Protein 8RK8 (pdb70)

Foldseek 3Di:
DDFDKDFWKWKWWADPNDTGDIDTLPDWDDKDKDKDWAKDWDFDPPVPPRDTDDIDTDDIWMKMKTKGQDPDVVNCCQQQVWDKDKFAKDKFWFDKWDFPDFAFDKTADPAAPWDPKWKWFDDPDTDIDDPVQKDQPPNRRRRIIGGNHADPVHTHGIIGMMTIHHMDMDIDGSPHDFIKIKMKTWIFGVVVVGFTKIKTFGIKTKDHWDDFDPDDDDDDRTITMIMIIRDFDPPDDCPDPQHGGMDMDGDD

Solvent-accessible surface area: 16510 Å² total; per-residue (Å²): 146,162,128,150,24,107,30,87,1,46,1,0,55,32,93,158,58,99,113,26,184,103,63,112,2,75,98,29,74,50,45,57,81,112,144,58,90,109,145,62,93,82,101,71,91,176,70,66,127,163,50,99,74,135,50,97,76,102,16,137,88,16,50,4,36,13,26,0,63,22,110,24,37,85,2,31,20,21,1,51,32,5,118,55,58,86,101,80,68,24,72,34,119,53,43,105,15,77,55,116,11,88,66,47,46,59,6,206,14,86,31,107,33,10,49,137,16,66,13,38,16,15,61,126,82,92,53,92,26,73,93,122,64,34,36,65,106,59,125,0,49,154,0,54,8,45,14,97,19,68,40,138,108,82,30,62,62,59,10,98,1,28,7,67,36,55,61,45,126,95,32,21,150,152,75,28,117,106,27,28,4,4,9,89,33,77,3,71,6,102,50,90,84,29,21,46,9,45,21,13,14,17,59,2,14,12,76,34,24,120,139,60,57,153,168,66,144,70,148,100,114,47,36,5,82,3,24,6,27,8,81,83,22,117,99,68,83,96,134,25,159,58,32,75,64,28,77,123,59,118,114,139

Structure (mmCIF, N/CA/C/O backbone):
data_8RK8
#
_entry.id   8RK8
#
_cell.length_a   1.00
_cell.length_b   1.00
_cell.length_c   1.00
_cell.angle_alpha   90.00
_cell.angle_beta   90.00
_cell.angle_gamma   90.00
#
_symmetry.space_group_name_H-M   'P 1'
#
loop_
_atom_site.group_PDB
_atom_site.id
_atom_site.type_symbol
_atom_site.label_atom_id
_atom_site.label_alt_id
_atom_site.label_comp_id
_atom_site.label_asym_id
_atom_site.label_entity_id
_atom_site.label_seq_id
_atom_site.pdbx_PDB_ins_code
_atom_site.Cartn_x
_atom_site.Cartn_y
_atom_site.Cartn_z
_atom_site.occupancy
_atom_site.B_iso_or_equiv
_atom_site.auth_seq_id
_atom_site.auth_comp_id
_atom_site.auth_asym_id
_atom_site.auth_atom_id
_atom_site.pdbx_PDB_model_num
ATOM 1 N N . THR A 1 5 ? 129.663 133.520 107.774 1.00 28.52 5 THR A N 1
ATOM 2 C CA . THR A 1 5 ? 129.757 132.716 106.562 1.00 28.52 5 THR A CA 1
ATOM 3 C C . THR A 1 5 ? 128.704 131.609 106.550 1.00 28.52 5 THR A C 1
ATOM 4 O O . THR A 1 5 ? 128.842 130.617 105.836 1.00 28.52 5 THR A O 1
ATOM 8 N N . TYR A 1 6 ? 127.654 131.787 107.348 1.00 27.47 6 TYR A N 1
ATOM 9 C CA . TYR A 1 6 ? 126.525 130.872 107.388 1.00 27.47 6 TYR A CA 1
ATOM 10 C C . TYR A 1 6 ? 125.243 131.678 107.244 1.00 27.47 6 TYR A C 1
ATOM 11 O O . TYR A 1 6 ? 125.183 132.851 107.621 1.00 27.47 6 TYR A O 1
ATOM 20 N N . PHE A 1 7 ? 124.212 131.043 106.689 1.00 28.14 7 PHE A N 1
ATOM 21 C CA . PHE A 1 7 ? 122.989 131.739 106.308 1.00 28.14 7 PHE A CA 1
ATOM 22 C C . PHE A 1 7 ? 121.783 131.100 106.978 1.00 28.14 7 PHE A C 1
ATOM 23 O O . PHE A 1 7 ? 121.557 129.893 106.840 1.00 28.14 7 PHE A O 1
ATOM 31 N N . TYR A 1 8 ? 121.017 131.915 107.706 1.00 30.74 8 TYR A N 1
ATOM 32 C CA . TYR A 1 8 ? 119.661 131.580 108.156 1.00 30.74 8 TYR A CA 1
ATOM 33 C C . TYR A 1 8 ? 118.883 132.895 108.103 1.00 30.74 8 TYR A C 1
ATOM 34 O O . TYR A 1 8 ? 118.882 133.668 109.064 1.00 30.74 8 TYR A O 1
ATOM 43 N N . GLY A 1 9 ? 118.221 133.140 106.975 1.00 30.18 9 GLY A N 1
ATOM 44 C CA . GLY A 1 9 ? 117.705 134.464 106.672 1.00 30.18 9 GLY A CA 1
ATOM 45 C C . GLY A 1 9 ? 116.236 134.633 107.021 1.00 30.18 9 GLY A C 1
ATOM 46 O O . GLY A 1 9 ? 115.422 133.736 106.808 1.00 30.18 9 GLY A O 1
ATOM 47 N N . GLN A 1 10 ? 115.913 135.805 107.567 1.00 31.29 10 GLN A N 1
ATOM 48 C CA . GLN A 1 10 ? 114.533 136.221 107.795 1.00 31.29 10 GLN A CA 1
ATOM 49 C C . GLN A 1 10 ? 114.407 137.675 107.371 1.00 31.29 10 GLN A C 1
ATOM 50 O O . GLN A 1 10 ? 115.246 138.494 107.748 1.00 31.29 10 GLN A O 1
ATOM 56 N N . GLY A 1 11 ? 113.383 138.007 106.597 1.00 34.14 11 GLY A N 1
ATOM 57 C CA . GLY A 1 11 ? 113.282 139.369 106.111 1.00 34.14 11 GLY A CA 1
ATOM 58 C C . GLY A 1 11 ? 112.004 139.647 105.357 1.00 34.14 11 GLY A C 1
ATOM 59 O O . GLY A 1 11 ? 111.044 138.877 105.409 1.00 34.14 11 GLY A O 1
ATOM 60 N N . GLU A 1 12 ? 112.019 140.774 104.650 1.00 37.99 12 GLU A N 1
ATOM 61 C CA . GLU A 1 12 ? 110.869 141.301 103.935 1.00 37.99 12 GLU A CA 1
ATOM 62 C C . GLU A 1 12 ? 111.126 141.300 102.433 1.00 37.99 12 GLU A C 1
ATOM 63 O O . GLU A 1 12 ? 112.270 141.247 101.971 1.00 37.99 12 GLU A O 1
ATOM 69 N N . ILE A 1 13 ? 110.035 141.368 101.674 1.00 35.58 13 ILE A N 1
ATOM 70 C CA . ILE A 1 13 ? 110.078 141.370 100.218 1.00 35.58 13 ILE A CA 1
ATOM 71 C C . ILE A 1 13 ? 109.266 142.555 99.717 1.00 35.58 13 ILE A C 1
ATOM 72 O O . ILE A 1 13 ? 108.109 142.732 100.113 1.00 35.58 13 ILE A O 1
ATOM 77 N N . ASP A 1 14 ? 109.869 143.359 98.847 1.00 37.02 14 ASP A N 1
ATOM 78 C CA . ASP A 1 14 ? 109.210 144.498 98.227 1.00 37.02 14 ASP A CA 1
ATOM 79 C C . ASP A 1 14 ? 109.071 144.248 96.732 1.00 37.02 14 ASP A C 1
ATOM 80 O O . ASP A 1 14 ? 110.021 143.812 96.074 1.00 37.02 14 ASP A O 1
ATOM 85 N N . ALA A 1 15 ? 107.883 144.525 96.202 1.00 38.90 15 ALA A N 1
ATOM 86 C CA . ALA A 1 15 ? 107.564 144.269 94.806 1.00 38.90 15 ALA A CA 1
ATOM 87 C C . ALA A 1 15 ? 107.182 145.570 94.120 1.00 38.90 15 ALA A C 1
ATOM 88 O O . ALA A 1 15 ? 106.442 146.385 94.681 1.00 38.90 15 ALA A O 1
ATOM 90 N N . ALA A 1 16 ? 107.699 145.766 92.908 1.00 40.73 16 ALA A N 1
ATOM 91 C CA . ALA A 1 16 ? 107.385 146.944 92.105 1.00 40.73 16 ALA A CA 1
ATOM 92 C C . ALA A 1 16 ? 106.892 146.480 90.741 1.00 40.73 16 ALA A C 1
ATOM 93 O O . ALA A 1 16 ? 107.676 145.884 89.976 1.00 40.73 16 ALA A O 1
ATOM 95 N N . PRO A 1 17 ? 105.627 146.710 90.387 1.00 40.57 17 PRO A N 1
ATOM 96 C CA . PRO A 1 17 ? 105.146 146.265 89.075 1.00 40.57 17 PRO A CA 1
ATOM 97 C C . PRO A 1 17 ? 105.820 147.012 87.936 1.00 40.57 17 PRO A C 1
ATOM 98 O O . PRO A 1 17 ? 106.192 148.182 88.058 1.00 40.57 17 PRO A O 1
ATOM 102 N N . ILE A 1 18 ? 105.970 146.314 86.814 1.00 40.98 18 ILE A N 1
ATOM 103 C CA . ILE A 1 18 ? 106.583 146.859 85.609 1.00 40.98 18 ILE A CA 1
ATOM 104 C C . ILE A 1 18 ? 105.485 146.986 84.562 1.00 40.98 18 ILE A C 1
ATOM 105 O O . ILE A 1 18 ? 104.906 145.981 84.132 1.00 40.98 18 ILE A O 1
ATOM 110 N N . VAL A 1 19 ? 105.200 148.217 84.148 1.00 42.58 19 VAL A N 1
ATOM 111 C CA . VAL A 1 19 ? 104.201 148.503 83.125 1.00 42.58 19 VAL A CA 1
ATOM 112 C C . VAL A 1 19 ? 104.906 149.202 81.973 1.00 42.58 19 VAL A C 1
ATOM 113 O O . VAL A 1 19 ? 105.439 150.305 82.143 1.00 42.58 19 VAL A O 1
ATOM 117 N N . ASN A 1 20 ? 104.912 148.562 80.804 1.00 42.35 20 ASN A N 1
ATOM 118 C CA . ASN A 1 20 ? 105.529 149.136 79.608 1.00 42.35 20 ASN A CA 1
ATOM 119 C C . ASN A 1 20 ? 106.966 149.579 79.876 1.00 42.35 20 ASN A C 1
ATOM 120 O O . ASN A 1 20 ? 107.473 150.514 79.251 1.00 42.35 20 ASN A O 1
ATOM 125 N N . GLY A 1 21 ? 107.637 148.908 80.810 1.00 42.63 21 GLY A N 1
ATOM 126 C CA . GLY A 1 21 ? 109.035 149.163 81.078 1.00 42.63 21 GLY A CA 1
ATOM 127 C C . GLY A 1 21 ? 109.329 150.296 82.039 1.00 42.63 21 GLY A C 1
ATOM 128 O O . GLY A 1 21 ? 110.508 150.556 82.311 1.00 42.63 21 GLY A O 1
ATOM 129 N N . VAL A 1 22 ? 108.314 150.980 82.565 1.00 43.05 22 VAL A N 1
ATOM 130 C CA . VAL A 1 22 ? 108.515 152.071 83.514 1.00 43.05 22 VAL A CA 1
ATOM 131 C C . VAL A 1 22 ? 108.323 151.531 84.924 1.00 43.05 22 VAL A C 1
ATOM 132 O O . VAL A 1 22 ? 107.338 150.838 85.207 1.00 43.05 22 VAL A O 1
ATOM 136 N N . LEU A 1 23 ? 109.269 151.842 85.807 1.00 41.64 23 LEU A N 1
ATOM 137 C CA . LEU A 1 23 ? 109.235 151.309 87.162 1.00 41.64 23 LEU A CA 1
ATOM 138 C C . LEU A 1 23 ? 107.990 151.783 87.900 1.00 41.64 23 LEU A C 1
ATOM 139 O O . LEU A 1 23 ? 107.595 152.948 87.806 1.00 41.64 23 LEU A O 1
ATOM 144 N N . GLY A 1 24 ? 107.371 150.864 88.639 1.00 43.62 24 GLY A N 1
ATOM 145 C CA . GLY A 1 24 ? 106.220 151.175 89.456 1.00 43.62 24 GLY A CA 1
ATOM 146 C C . GLY A 1 24 ? 106.613 151.573 90.866 1.00 43.62 24 GLY A C 1
ATOM 147 O O . GLY A 1 24 ? 107.788 151.750 91.195 1.00 43.62 24 GLY A O 1
ATOM 148 N N . LYS A 1 25 ? 105.597 151.713 91.712 1.00 43.50 25 LYS A N 1
ATOM 149 C CA . LYS A 1 25 ? 105.798 152.084 93.106 1.00 43.50 25 LYS A CA 1
ATOM 150 C C . LYS A 1 25 ? 105.944 150.829 93.956 1.00 43.50 25 LYS A C 1
ATOM 151 O O . LYS A 1 25 ? 105.074 149.953 93.939 1.00 43.50 25 LYS A O 1
ATOM 157 N N . TRP A 1 26 ? 107.046 150.749 94.697 1.00 40.07 26 TRP A N 1
ATOM 158 C CA . TRP A 1 26 ? 107.316 149.579 95.519 1.00 40.07 26 TRP A CA 1
ATOM 159 C C . TRP A 1 26 ? 106.269 149.443 96.616 1.00 40.07 26 TRP A C 1
ATOM 160 O O . TRP A 1 26 ? 105.838 150.433 97.213 1.00 40.07 26 TRP A O 1
ATOM 171 N N . ARG A 1 27 ? 105.858 148.205 96.878 1.00 39.15 27 ARG A N 1
ATOM 172 C CA . ARG A 1 27 ? 104.946 147.913 97.972 1.00 39.15 27 ARG A CA 1
ATOM 173 C C . ARG A 1 27 ? 105.416 146.659 98.693 1.00 39.15 27 ARG A C 1
ATOM 174 O O . ARG A 1 27 ? 106.075 145.794 98.108 1.00 39.15 27 ARG A O 1
ATOM 182 N N . TRP A 1 28 ? 105.066 146.569 99.973 1.00 37.33 28 TRP A N 1
ATOM 183 C CA . TRP A 1 28 ? 105.395 145.398 100.771 1.00 37.33 28 TRP A CA 1
ATOM 184 C C . TRP A 1 28 ? 104.383 144.292 100.497 1.00 37.33 28 TRP A C 1
ATOM 185 O O . TRP A 1 28 ? 103.173 144.536 100.481 1.00 37.33 28 TRP A O 1
ATOM 196 N N . ILE A 1 29 ? 104.881 143.077 100.279 1.00 37.04 29 ILE A N 1
ATOM 197 C CA . ILE A 1 29 ? 104.029 141.951 99.915 1.00 37.04 29 ILE A CA 1
ATOM 198 C C . ILE A 1 29 ? 103.488 141.290 101.178 1.00 37.04 29 ILE A C 1
ATOM 199 O O . ILE A 1 29 ? 102.893 140.208 101.119 1.00 37.04 29 ILE A O 1
ATOM 204 N N . GLN A 1 30 ? 103.694 141.932 102.329 1.00 36.85 30 GLN A N 1
ATOM 205 C CA . GLN A 1 30 ? 103.197 141.423 103.602 1.00 36.85 30 GLN A CA 1
ATOM 206 C C . GLN A 1 30 ? 103.966 140.174 104.013 1.00 36.85 30 GLN A C 1
ATOM 207 O O . GLN A 1 30 ? 105.093 139.956 103.558 1.00 36.85 30 GLN A O 1
ATOM 213 N N . ASP A 1 31 ? 103.372 139.353 104.874 1.00 36.15 31 ASP A N 1
ATOM 214 C CA . ASP A 1 31 ? 104.074 138.197 105.413 1.00 36.15 31 ASP A CA 1
ATOM 215 C C . ASP A 1 31 ? 104.395 137.190 104.315 1.00 36.15 31 ASP A C 1
ATOM 216 O O . ASP A 1 31 ? 103.562 136.894 103.454 1.00 36.15 31 ASP A O 1
ATOM 221 N N . VAL A 1 32 ? 105.618 136.665 104.355 1.00 33.80 32 VAL A N 1
ATOM 222 C CA . VAL A 1 32 ? 106.082 135.635 103.433 1.00 33.80 32 VAL A CA 1
ATOM 223 C C . VAL A 1 32 ? 106.761 134.549 104.254 1.00 33.80 32 VAL A C 1
ATOM 224 O O . VAL A 1 32 ? 107.558 134.851 105.148 1.00 33.80 32 VAL A O 1
ATOM 228 N N . SER A 1 33 ? 106.445 133.290 103.954 1.00 32.15 33 SER A N 1
ATOM 229 C CA . SER A 1 33 ? 106.944 132.168 104.739 1.00 32.15 33 SER A CA 1
ATOM 230 C C . SER A 1 33 ? 108.112 131.439 104.094 1.00 32.15 33 SER A C 1
ATOM 231 O O . SER A 1 33 ? 108.913 130.831 104.811 1.00 32.15 33 SER A O 1
ATOM 234 N N . ALA A 1 34 ? 108.234 131.472 102.769 1.00 31.88 34 ALA A N 1
ATOM 235 C CA . ALA A 1 34 ? 109.291 130.735 102.095 1.00 31.88 34 ALA A CA 1
ATOM 236 C C . ALA A 1 34 ? 109.627 131.403 100.772 1.00 31.88 34 ALA A C 1
ATOM 237 O O . ALA A 1 34 ? 108.733 131.835 100.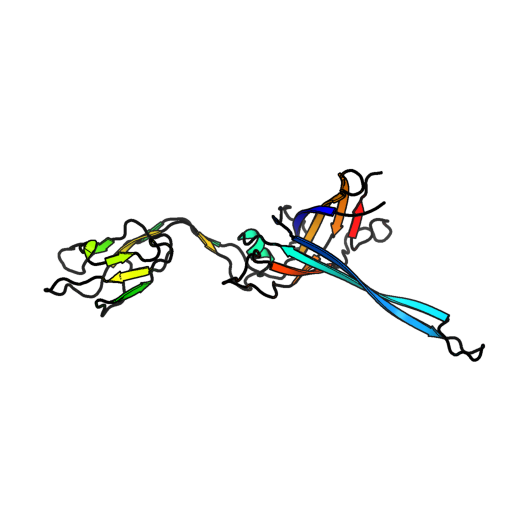040 1.00 31.88 34 ALA A O 1
ATOM 239 N N . MET A 1 35 ? 110.922 131.478 100.475 1.00 32.56 35 MET A N 1
ATOM 240 C CA . MET A 1 35 ? 111.416 131.986 99.203 1.00 32.56 35 MET A CA 1
ATOM 241 C C . MET A 1 35 ? 112.530 131.074 98.719 1.00 32.56 35 MET A C 1
ATOM 242 O O . MET A 1 35 ? 113.464 130.781 99.471 1.00 32.56 35 MET A O 1
ATOM 247 N N . SER A 1 36 ? 112.431 130.627 97.469 1.00 34.11 36 SER A N 1
ATOM 248 C CA . SER A 1 36 ? 113.422 129.736 96.886 1.00 34.11 36 SER A CA 1
ATOM 249 C C . SER A 1 36 ? 113.773 130.214 95.487 1.00 34.11 36 SER A C 1
ATOM 250 O O . SER A 1 36 ? 112.905 130.691 94.752 1.00 34.11 36 SER A O 1
ATOM 253 N N . ILE A 1 37 ? 115.048 130.083 95.127 1.00 33.99 37 ILE A N 1
ATOM 254 C CA . ILE A 1 37 ? 115.543 130.426 93.799 1.00 33.99 37 ILE A CA 1
ATOM 255 C C . ILE A 1 37 ? 116.270 129.213 93.237 1.00 33.99 37 ILE A C 1
ATOM 256 O O . ILE A 1 37 ? 117.147 128.648 93.900 1.00 33.99 37 ILE A O 1
ATOM 261 N N . GLN A 1 38 ? 115.908 128.820 92.019 1.00 36.76 38 GLN A N 1
ATOM 262 C CA . GLN A 1 38 ? 116.494 127.671 91.345 1.00 36.76 38 GLN A CA 1
ATOM 263 C C . GLN A 1 38 ? 117.080 128.111 90.011 1.00 36.76 38 GLN A C 1
ATOM 264 O O . GLN A 1 38 ? 116.490 128.936 89.306 1.00 36.76 38 GLN A O 1
ATOM 270 N N . LEU A 1 39 ? 118.243 127.562 89.673 1.00 39.60 39 LEU A N 1
ATOM 271 C CA . LEU A 1 39 ? 118.943 127.881 88.436 1.00 39.60 39 LEU A CA 1
ATOM 272 C C . LEU A 1 39 ? 119.014 126.638 87.561 1.00 39.60 39 LEU A C 1
ATOM 273 O O . LEU A 1 39 ? 119.336 125.550 88.049 1.00 39.60 39 LEU A O 1
ATOM 278 N N . ALA A 1 40 ? 118.716 126.802 86.273 1.00 48.27 40 ALA A N 1
ATOM 279 C CA . ALA A 1 40 ? 118.763 125.716 85.308 1.00 48.27 40 ALA A CA 1
ATOM 280 C C . ALA A 1 40 ? 119.670 126.111 84.153 1.00 48.27 40 ALA A C 1
ATOM 281 O O . ALA A 1 40 ? 119.610 127.243 83.661 1.00 48.27 40 ALA A O 1
ATOM 283 N N . VAL A 1 41 ? 120.508 125.171 83.724 1.00 51.84 41 VAL A N 1
ATOM 284 C CA . VAL A 1 41 ? 121.461 125.399 82.646 1.00 51.84 41 VAL A CA 1
ATOM 285 C C . VAL A 1 41 ? 121.450 124.192 81.720 1.00 51.84 41 VAL A C 1
ATOM 286 O O . VAL A 1 41 ? 121.403 123.045 82.178 1.00 51.84 41 VAL A O 1
ATOM 290 N N . GLU A 1 42 ? 121.489 124.453 80.417 1.00 54.09 42 GLU A N 1
ATOM 291 C CA . GLU A 1 42 ? 121.611 123.418 79.403 1.00 54.09 42 GLU A CA 1
ATOM 292 C C . GLU A 1 42 ? 123.030 123.423 78.854 1.00 54.09 42 GLU A C 1
ATOM 293 O O . GLU A 1 42 ? 123.606 124.488 78.612 1.00 54.09 42 GLU A O 1
ATOM 299 N N . LYS A 1 43 ? 123.589 122.232 78.661 1.00 54.31 43 LYS A N 1
ATOM 300 C CA . LYS A 1 43 ? 124.977 122.089 78.249 1.00 54.31 43 LYS A CA 1
ATOM 301 C C . LYS A 1 43 ? 125.075 121.141 77.065 1.00 54.31 43 LYS A C 1
ATOM 302 O O . LYS A 1 43 ? 124.381 120.122 77.014 1.00 54.31 43 LYS A O 1
ATOM 308 N N . VAL A 1 44 ? 125.938 121.490 76.114 1.00 55.60 44 VAL A N 1
ATOM 309 C CA . VAL A 1 44 ? 126.283 120.632 74.988 1.00 55.60 44 VAL A CA 1
ATOM 310 C C . VAL A 1 44 ? 127.692 120.111 75.226 1.00 55.60 44 VAL A C 1
ATOM 311 O O . VAL A 1 44 ? 128.601 120.886 75.551 1.00 55.60 44 VAL A O 1
ATOM 315 N N . GLU A 1 45 ? 127.871 118.803 75.062 1.00 56.70 45 GLU A N 1
ATOM 316 C CA . GLU A 1 45 ? 129.083 118.110 75.473 1.00 56.70 45 GLU A CA 1
ATOM 317 C C . GLU A 1 45 ? 129.836 117.573 74.264 1.00 56.70 45 GLU A C 1
ATOM 318 O O . GLU A 1 45 ? 129.228 117.156 73.273 1.00 56.70 45 GLU A O 1
ATOM 324 N N . HIS A 1 46 ? 131.163 117.593 74.358 1.00 59.38 46 HIS A N 1
ATOM 325 C CA . HIS A 1 46 ? 132.057 117.047 73.346 1.00 59.38 46 HIS A CA 1
ATOM 326 C C . HIS A 1 46 ? 132.913 115.959 73.977 1.00 59.38 46 HIS A C 1
ATOM 327 O O . HIS A 1 46 ? 133.482 116.158 75.059 1.00 59.38 46 HIS A O 1
ATOM 334 N N . LYS A 1 47 ? 133.005 114.820 73.295 1.00 59.70 47 LYS A N 1
ATOM 335 C CA . LYS A 1 47 ? 133.709 113.642 73.782 1.00 59.70 47 LYS A CA 1
ATOM 336 C C . LYS A 1 47 ? 134.856 113.309 72.837 1.00 59.70 47 LYS A C 1
ATOM 337 O O . LYS A 1 47 ? 134.661 113.249 71.619 1.00 59.70 47 LYS A O 1
ATOM 343 N N . GLU A 1 48 ? 136.044 113.096 73.396 1.00 62.25 48 GLU A N 1
ATOM 344 C CA . GLU A 1 48 ? 137.172 112.641 72.596 1.00 62.25 48 GLU A CA 1
ATOM 345 C C . GLU A 1 48 ? 137.186 111.119 72.527 1.00 62.25 48 GLU A C 1
ATOM 346 O O . GLU A 1 48 ? 136.539 110.433 73.323 1.00 62.25 48 GLU A O 1
ATOM 352 N N . SER A 1 49 ? 137.940 110.588 71.559 1.00 65.90 49 SER A N 1
ATOM 353 C CA . SER A 1 49 ? 137.961 109.147 71.338 1.00 65.90 49 SER A CA 1
ATOM 354 C C . SER A 1 49 ? 139.362 108.610 71.065 1.00 65.90 49 SER A C 1
ATOM 355 O O . SER A 1 49 ? 139.494 107.533 70.471 1.00 65.90 49 SER A O 1
ATOM 358 N N . TYR A 1 50 ? 140.413 109.318 71.482 1.00 67.83 50 TYR A N 1
ATOM 359 C CA . TYR A 1 50 ? 141.775 108.862 71.233 1.00 67.83 50 TYR A CA 1
ATOM 360 C C . TYR A 1 50 ? 142.324 107.977 72.341 1.00 67.83 50 TYR A C 1
ATOM 361 O O . TYR A 1 50 ? 143.296 107.251 72.106 1.00 67.83 50 TYR A O 1
ATOM 370 N N . SER A 1 51 ? 141.735 108.020 73.534 1.00 66.53 51 SER A N 1
ATOM 371 C CA . SER A 1 51 ? 142.188 107.199 74.647 1.00 66.53 51 SER A CA 1
ATOM 372 C C . SER A 1 51 ? 141.478 105.855 74.725 1.00 66.53 51 SER A C 1
ATOM 373 O O . SER A 1 51 ? 141.874 105.010 75.535 1.00 66.53 51 SER A O 1
ATOM 376 N N . GLY A 1 52 ? 140.450 105.632 73.907 1.00 65.56 52 GLY A N 1
ATOM 377 C CA . GLY A 1 52 ? 139.672 104.415 73.968 1.00 65.56 52 GLY A CA 1
ATOM 378 C C . GLY A 1 52 ? 138.598 104.403 75.033 1.00 65.56 52 GLY A C 1
ATOM 379 O O . GLY A 1 52 ? 137.859 103.415 75.132 1.00 65.56 52 GLY A O 1
ATOM 380 N N . GLN A 1 53 ? 138.485 105.462 75.833 1.00 64.01 53 GLN A N 1
ATOM 381 C CA . GLN A 1 53 ? 137.499 105.531 76.900 1.00 64.01 53 GLN A CA 1
ATOM 382 C C . GLN A 1 53 ? 136.183 106.155 76.460 1.00 64.01 53 GLN A C 1
ATOM 383 O O . GLN A 1 53 ? 135.203 106.076 77.209 1.00 64.01 53 GLN A O 1
ATOM 389 N N . LYS A 1 54 ? 136.135 106.763 75.273 1.00 61.17 54 LYS A N 1
ATOM 390 C CA . LYS A 1 54 ? 134.929 107.411 74.766 1.00 61.17 54 LYS A CA 1
ATOM 391 C C . LYS A 1 54 ? 134.223 108.198 75.864 1.00 61.17 54 LYS A C 1
ATOM 392 O O . LYS A 1 54 ? 133.004 108.089 76.028 1.00 61.17 54 LYS A O 1
ATOM 398 N N . ALA A 1 55 ? 134.976 108.999 76.612 1.00 59.14 55 ALA A N 1
ATOM 399 C CA . ALA A 1 55 ? 134.454 109.719 77.762 1.00 59.14 55 ALA A CA 1
ATOM 400 C C . ALA A 1 55 ? 134.329 111.210 77.466 1.00 59.14 55 ALA A C 1
ATOM 401 O O . ALA A 1 55 ? 134.800 111.717 76.446 1.00 59.14 55 ALA A O 1
ATOM 403 N N . LEU A 1 56 ? 133.678 111.913 78.390 1.00 57.60 56 LEU A N 1
ATOM 404 C CA . LEU A 1 56 ? 133.474 113.348 78.251 1.00 57.60 56 LEU A CA 1
ATOM 405 C C . LEU A 1 56 ? 134.800 114.089 78.351 1.00 57.60 56 LEU A C 1
ATOM 406 O O . LEU A 1 56 ? 135.645 113.772 79.192 1.00 57.60 56 LEU A O 1
ATOM 411 N N . VAL A 1 57 ? 134.979 115.082 77.482 1.00 57.80 57 VAL A N 1
ATOM 412 C CA . VAL A 1 57 ? 136.182 115.910 77.507 1.00 57.80 57 VAL A CA 1
ATOM 413 C C . VAL A 1 57 ? 135.886 117.398 77.568 1.00 57.80 57 VAL A C 1
ATOM 414 O O . VAL A 1 57 ? 136.741 118.170 78.040 1.00 57.80 57 VAL A O 1
ATOM 418 N N . ARG A 1 58 ? 134.724 117.867 77.118 1.00 56.78 58 ARG A N 1
ATOM 419 C CA . ARG A 1 58 ? 134.423 119.290 77.162 1.00 56.78 58 ARG A CA 1
ATOM 420 C C . ARG A 1 58 ? 132.917 119.481 77.229 1.00 56.78 58 ARG A C 1
ATOM 421 O O . ARG A 1 58 ? 132.149 118.594 76.852 1.00 56.78 58 ARG A O 1
ATOM 429 N N . SER A 1 59 ? 132.501 120.654 77.699 1.00 55.73 59 SER A N 1
ATOM 430 C CA . SER A 1 59 ? 131.086 120.994 77.753 1.00 55.73 59 SER A CA 1
ATOM 431 C C . SER A 1 59 ? 130.945 122.507 77.763 1.00 55.73 59 SER A C 1
ATOM 432 O O . SER A 1 59 ? 131.721 123.196 78.431 1.00 55.73 59 SER A O 1
ATOM 435 N N . PHE A 1 60 ? 129.963 123.018 77.021 1.00 53.72 60 PHE A N 1
ATOM 436 C CA . PHE A 1 60 ? 129.683 124.444 77.026 1.00 53.72 60 PHE A CA 1
ATOM 437 C C . PHE A 1 60 ? 128.188 124.686 77.191 1.00 53.72 60 PHE A C 1
ATOM 438 O O . PHE A 1 60 ? 127.373 123.949 76.625 1.00 53.72 60 PHE A O 1
ATOM 446 N N . PRO A 1 61 ? 127.796 125.705 77.956 1.00 54.03 61 PRO A N 1
ATOM 447 C CA . PRO A 1 61 ? 126.368 125.929 78.205 1.00 54.03 61 PRO A CA 1
ATOM 448 C C . PRO A 1 61 ? 125.692 126.655 77.053 1.00 54.03 61 PRO A C 1
ATOM 449 O O . PRO A 1 61 ? 126.265 127.554 76.432 1.00 54.03 61 PRO A O 1
ATOM 453 N N . ILE A 1 62 ? 124.449 126.255 76.776 1.00 53.88 62 ILE A N 1
ATOM 454 C CA . ILE A 1 62 ? 123.626 126.889 75.758 1.00 53.88 62 ILE A CA 1
ATOM 455 C C . ILE A 1 62 ? 122.414 127.584 76.365 1.00 53.88 62 ILE A C 1
ATOM 456 O O . ILE A 1 62 ? 122.008 128.654 75.897 1.00 53.88 62 ILE A O 1
ATOM 461 N N . GLY A 1 63 ? 121.821 126.997 77.406 1.00 53.59 63 GLY A N 1
ATOM 462 C CA . GLY A 1 63 ? 120.641 127.545 78.032 1.00 53.59 63 GLY A CA 1
ATOM 463 C C . GLY A 1 63 ? 120.923 128.104 79.414 1.00 53.59 63 GLY A C 1
ATOM 464 O O . GLY A 1 63 ? 121.858 127.694 80.096 1.00 53.59 63 GLY A O 1
ATOM 465 N N . LYS A 1 64 ? 120.090 129.059 79.819 1.00 50.91 64 LYS A N 1
ATOM 466 C CA . LYS A 1 64 ? 120.224 129.707 81.116 1.00 50.91 64 LYS A CA 1
ATOM 467 C C . LYS A 1 64 ? 118.853 130.199 81.548 1.00 50.91 64 LYS A C 1
ATOM 468 O O . LYS A 1 64 ? 118.247 131.022 80.857 1.00 50.91 64 LYS A O 1
ATOM 474 N N . THR A 1 65 ? 118.368 129.702 82.684 1.00 45.79 65 THR A N 1
ATOM 475 C CA . THR A 1 65 ? 117.062 130.108 83.180 1.00 45.79 65 THR A CA 1
ATOM 476 C C . THR A 1 65 ? 117.081 130.104 84.700 1.00 45.79 65 THR A C 1
ATOM 477 O O . THR A 1 65 ? 117.884 129.413 85.331 1.00 45.79 65 THR A O 1
ATOM 481 N N . ALA A 1 66 ? 116.175 130.886 85.281 1.00 38.00 66 ALA A N 1
ATOM 482 C CA . ALA A 1 66 ? 116.066 130.984 86.727 1.00 38.00 66 ALA A CA 1
ATOM 483 C C . ALA A 1 66 ? 114.598 131.082 87.110 1.00 38.00 66 ALA A C 1
ATOM 484 O O . ALA A 1 66 ? 113.824 131.819 86.490 1.00 38.00 66 ALA A O 1
ATOM 486 N N . THR A 1 67 ? 114.230 130.339 88.150 1.00 34.41 67 THR A N 1
ATOM 487 C CA . THR A 1 67 ? 112.861 130.294 88.639 1.00 34.41 67 THR A CA 1
ATOM 488 C C . THR A 1 67 ? 112.852 130.670 90.113 1.00 34.41 67 THR A C 1
ATOM 489 O O . THR A 1 67 ? 113.823 130.431 90.834 1.00 34.41 67 THR A O 1
ATOM 493 N N . VAL A 1 68 ? 111.751 131.274 90.549 1.00 34.05 68 VAL A N 1
ATOM 494 C CA . VAL A 1 68 ? 111.591 131.737 91.920 1.00 34.05 68 VAL A CA 1
ATOM 495 C C . VAL A 1 68 ? 110.234 131.280 92.436 1.00 34.05 68 VAL A C 1
ATOM 496 O O . VAL A 1 68 ? 109.213 131.446 91.761 1.00 34.05 68 VAL A O 1
ATOM 500 N N . ASN A 1 69 ? 110.227 130.707 93.637 1.00 34.50 69 ASN A N 1
ATOM 501 C CA . ASN A 1 69 ? 109.006 130.261 94.294 1.00 34.50 69 ASN A CA 1
ATOM 502 C C . ASN A 1 69 ? 108.838 131.038 95.589 1.00 34.50 69 ASN A C 1
ATOM 503 O O . ASN A 1 69 ? 109.783 131.143 96.377 1.00 34.50 69 ASN A O 1
ATOM 508 N N . ILE A 1 70 ? 107.641 131.582 95.807 1.00 33.05 70 ILE A N 1
ATOM 509 C CA . ILE A 1 70 ? 107.347 132.389 96.986 1.00 33.05 70 ILE A CA 1
ATOM 510 C C . ILE A 1 70 ? 106.048 131.900 97.609 1.00 33.05 70 ILE A C 1
ATOM 511 O O . ILE A 1 70 ? 105.058 131.681 96.903 1.00 33.05 70 ILE A O 1
ATOM 516 N N . THR A 1 71 ? 106.050 131.730 98.928 1.00 32.58 71 THR A N 1
ATOM 517 C CA . THR A 1 71 ? 104.870 131.313 99.678 1.00 32.58 71 THR A CA 1
ATOM 518 C C . THR A 1 71 ? 104.447 132.466 100.580 1.00 32.58 71 THR A C 1
ATOM 519 O O . THR A 1 71 ? 105.128 132.772 101.564 1.00 32.58 71 THR A O 1
ATOM 523 N N . LEU A 1 72 ? 103.325 133.097 100.248 1.00 34.02 72 LEU A N 1
ATOM 524 C CA . LEU A 1 72 ? 102.809 134.238 100.989 1.00 34.02 72 LEU A CA 1
ATOM 525 C C . LEU A 1 72 ? 101.486 133.870 101.645 1.00 34.02 72 LEU A C 1
ATOM 526 O O . LEU A 1 72 ? 100.645 133.198 101.039 1.00 34.02 72 LEU A O 1
ATOM 531 N N . HIS A 1 73 ? 101.311 134.305 102.892 1.00 34.29 73 HIS A N 1
ATOM 532 C CA . HIS A 1 73 ? 100.131 133.984 103.683 1.00 34.29 73 HIS A CA 1
ATOM 533 C C . HIS A 1 73 ? 99.151 135.143 103.783 1.00 34.29 73 HIS A C 1
ATOM 534 O O . HIS A 1 73 ? 98.196 135.065 104.563 1.00 34.29 73 HIS A O 1
ATOM 541 N N . SER A 1 74 ? 99.359 136.212 103.023 1.00 34.66 74 SER A N 1
ATOM 542 C CA . SER A 1 74 ? 98.492 137.381 103.060 1.00 34.66 74 SER A CA 1
ATOM 543 C C . SER A 1 74 ? 97.458 137.285 101.946 1.00 34.66 74 SER A C 1
ATOM 544 O O . SER A 1 74 ? 97.806 137.019 100.791 1.00 34.66 74 SER A O 1
ATOM 547 N N . ILE A 1 75 ? 96.191 137.500 102.298 1.00 35.90 75 ILE A N 1
ATOM 548 C CA . ILE A 1 75 ? 95.093 137.410 101.342 1.00 35.90 75 ILE A CA 1
ATOM 549 C C . ILE A 1 75 ? 94.549 138.806 101.066 1.00 35.90 75 ILE A C 1
ATOM 550 O O . ILE A 1 75 ? 93.378 138.969 100.707 1.00 35.90 75 ILE A O 1
ATOM 555 N N . GLY A 1 76 ? 95.393 139.821 101.231 1.00 39.99 76 GLY A N 1
ATOM 556 C CA . GLY A 1 76 ? 94.993 141.185 100.983 1.00 39.99 76 GLY A CA 1
ATOM 557 C C . GLY A 1 76 ? 94.640 141.409 99.526 1.00 39.99 76 GLY A C 1
ATOM 558 O O . GLY A 1 76 ? 95.190 140.765 98.628 1.00 39.99 76 GLY A O 1
ATOM 559 N N . PRO A 1 77 ? 93.712 142.334 99.260 1.00 43.65 77 PRO A N 1
ATOM 560 C CA . PRO A 1 77 ? 93.308 142.565 97.862 1.00 43.65 77 PRO A CA 1
ATOM 561 C C . PRO A 1 77 ? 94.462 142.968 96.962 1.00 43.65 77 PRO A C 1
ATOM 562 O O . PRO A 1 77 ? 94.485 142.592 95.783 1.00 43.65 77 PRO A O 1
ATOM 566 N N . ASP A 1 78 ? 95.428 143.724 97.486 1.00 42.55 78 ASP A N 1
ATOM 567 C CA . ASP A 1 78 ? 96.583 144.102 96.679 1.00 42.55 78 ASP A CA 1
ATOM 568 C C . ASP A 1 78 ? 97.359 142.872 96.229 1.00 42.55 78 ASP A C 1
ATOM 569 O O . ASP A 1 78 ? 97.804 142.794 95.078 1.00 42.55 78 ASP A O 1
ATOM 574 N N . ASN A 1 79 ? 97.536 141.900 97.126 1.00 39.62 79 ASN A N 1
ATOM 575 C CA . ASN A 1 79 ? 98.207 140.661 96.749 1.00 39.62 79 ASN A CA 1
ATOM 576 C C . ASN A 1 79 ? 97.319 139.790 95.871 1.00 39.62 79 ASN A C 1
ATOM 577 O O . ASN A 1 79 ? 97.825 139.066 95.005 1.00 39.62 79 ASN A O 1
ATOM 582 N N . LEU A 1 80 ? 96.002 139.837 96.081 1.00 39.55 80 LEU A N 1
ATOM 583 C CA . LEU A 1 80 ? 95.097 139.074 95.230 1.00 39.55 80 LEU A CA 1
ATOM 584 C C . LEU A 1 80 ? 95.181 139.550 93.787 1.00 39.55 80 LEU A C 1
ATOM 585 O O . LEU A 1 80 ? 95.148 138.739 92.853 1.00 39.55 80 LEU A O 1
ATOM 590 N N . ALA A 1 81 ? 95.293 140.863 93.584 1.00 40.91 81 ALA A N 1
ATOM 591 C CA . ALA A 1 81 ? 95.436 141.388 92.231 1.0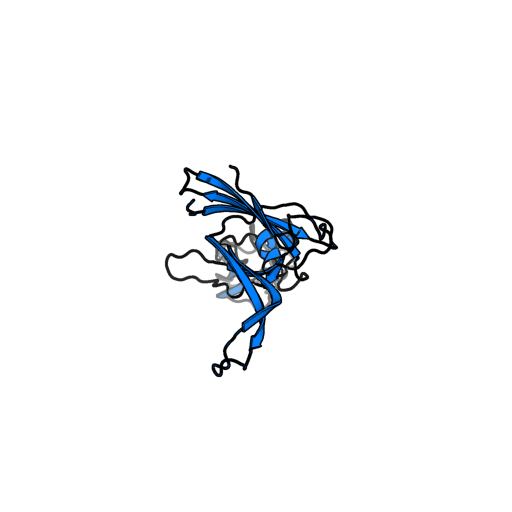0 40.91 81 ALA A CA 1
ATOM 592 C C . ALA A 1 81 ? 96.704 140.863 91.571 1.00 40.91 81 ALA A C 1
ATOM 593 O O . ALA A 1 81 ? 96.708 140.550 90.375 1.00 40.91 81 ALA A O 1
ATOM 595 N N . LEU A 1 82 ? 97.793 140.764 92.334 1.00 39.75 82 LEU A N 1
ATOM 596 C CA . LEU A 1 82 ? 99.057 140.293 91.781 1.00 39.75 82 LEU A CA 1
ATOM 597 C C . LEU A 1 82 ? 99.054 138.793 91.517 1.00 39.75 82 LEU A C 1
ATOM 598 O O . LEU A 1 82 ? 99.686 138.339 90.557 1.00 39.75 82 LEU A O 1
ATOM 603 N N . THR A 1 83 ? 98.363 138.012 92.347 1.00 38.25 83 THR A N 1
ATOM 604 C CA . THR A 1 83 ? 98.428 136.559 92.242 1.00 38.25 83 THR A CA 1
ATOM 605 C C . THR A 1 83 ? 97.322 135.976 91.370 1.00 38.25 83 THR A C 1
ATOM 606 O O . THR A 1 83 ? 97.507 134.908 90.776 1.00 38.25 83 THR A O 1
ATOM 610 N N . LEU A 1 84 ? 96.173 136.644 91.283 1.00 38.10 84 LEU A N 1
ATOM 611 C CA . LEU A 1 84 ? 95.033 136.140 90.530 1.00 38.10 84 LEU A CA 1
ATOM 612 C C . LEU A 1 84 ? 94.887 136.791 89.160 1.00 38.10 84 LEU A C 1
ATOM 613 O O . LEU A 1 84 ? 93.876 136.566 88.490 1.00 38.10 84 LEU A O 1
ATOM 618 N N . TYR A 1 85 ? 95.863 137.586 88.725 1.00 39.96 85 TYR A N 1
ATOM 619 C CA . TYR A 1 85 ? 95.733 138.351 87.486 1.00 39.96 85 TYR A CA 1
ATOM 620 C C . TYR A 1 85 ? 94.471 139.208 87.512 1.00 39.96 85 TYR A C 1
ATOM 621 O O . TYR A 1 85 ? 93.757 139.335 86.515 1.00 39.96 85 TYR A O 1
ATOM 630 N N . GLY A 1 86 ? 94.196 139.807 88.670 1.00 40.25 86 GLY A N 1
ATOM 631 C CA . GLY A 1 86 ? 93.021 140.622 88.863 1.00 40.25 86 GLY A CA 1
ATOM 632 C C . GLY A 1 86 ? 93.372 142.084 89.091 1.00 40.25 86 GLY A C 1
ATOM 633 O O . GLY A 1 86 ? 94.527 142.462 89.274 1.00 40.25 86 GLY A O 1
ATOM 634 N N . LYS A 1 87 ? 92.330 142.911 89.070 1.00 42.85 87 LYS A N 1
ATOM 635 C CA . LYS A 1 87 ? 92.447 144.340 89.318 1.00 42.85 87 LYS A CA 1
ATOM 636 C C . LYS A 1 87 ? 91.396 144.739 90.343 1.00 42.85 87 LYS A C 1
ATOM 637 O O . LYS A 1 87 ? 90.227 144.363 90.218 1.00 42.85 87 LYS A O 1
ATOM 643 N N . VAL A 1 88 ? 91.822 145.481 91.359 1.00 43.81 88 VAL A N 1
ATOM 644 C CA . VAL A 1 88 ? 90.982 145.753 92.520 1.00 43.81 88 VAL A CA 1
ATOM 645 C C . VAL A 1 88 ? 89.876 146.721 92.128 1.00 43.81 88 VAL A C 1
ATOM 646 O O . VAL A 1 88 ? 90.108 147.690 91.395 1.00 43.81 88 VAL A O 1
ATOM 650 N N . VAL A 1 89 ? 88.667 146.458 92.618 1.00 46.51 89 VAL A N 1
ATOM 651 C CA . VAL A 1 89 ? 87.509 147.316 92.400 1.00 46.51 89 VAL A CA 1
ATOM 652 C C . VAL A 1 89 ? 86.995 147.743 93.767 1.00 46.51 89 VAL A C 1
ATOM 653 O O . VAL A 1 89 ? 86.704 146.893 94.616 1.00 46.51 89 VAL A O 1
ATOM 657 N N . ALA A 1 90 ? 86.877 149.049 93.976 1.00 53.51 90 ALA A N 1
ATOM 658 C CA . ALA A 1 90 ? 86.418 149.598 95.244 1.00 53.51 90 ALA A CA 1
ATOM 659 C C . ALA A 1 90 ? 84.989 150.098 95.096 1.00 53.51 90 ALA A C 1
ATOM 660 O O . ALA A 1 90 ? 84.696 150.900 94.202 1.00 53.51 90 ALA A O 1
ATOM 662 N N . LYS A 1 91 ? 84.104 149.626 95.972 1.00 62.45 91 LYS A N 1
ATOM 663 C CA . LYS A 1 91 ? 82.706 150.036 95.988 1.00 62.45 91 LYS A CA 1
ATOM 664 C C . LYS A 1 91 ? 82.458 150.822 97.265 1.00 62.45 91 LYS A C 1
ATOM 665 O O . LYS A 1 91 ? 82.713 150.319 98.365 1.00 62.45 91 LYS A O 1
ATOM 671 N N . ALA A 1 92 ? 81.971 152.050 97.120 1.00 66.46 92 ALA A N 1
ATOM 672 C CA . ALA A 1 92 ? 81.699 152.899 98.267 1.00 66.46 92 ALA A CA 1
ATOM 673 C C . ALA A 1 92 ? 80.351 152.547 98.890 1.00 66.46 92 ALA A C 1
ATOM 674 O O . ALA A 1 92 ? 79.435 152.057 98.225 1.00 66.46 92 ALA A O 1
ATOM 676 N N . ALA A 1 93 ? 80.237 152.814 100.189 1.00 70.08 93 ALA A N 1
ATOM 677 C CA . ALA A 1 93 ? 79.005 152.523 100.905 1.00 70.08 93 ALA A CA 1
ATOM 678 C C . ALA A 1 93 ? 77.862 153.376 100.364 1.00 70.08 93 ALA A C 1
ATOM 679 O O . ALA A 1 93 ? 78.058 154.491 99.872 1.00 70.08 93 ALA A O 1
ATOM 681 N N . GLY A 1 94 ? 76.656 152.839 100.462 1.00 77.79 94 GLY A N 1
ATOM 682 C CA . GLY A 1 94 ? 75.507 153.520 99.910 1.00 77.79 94 GLY A CA 1
ATOM 683 C C . GLY A 1 94 ? 74.211 152.961 100.446 1.00 77.79 94 GLY A C 1
ATOM 684 O O . GLY A 1 94 ? 74.193 152.230 101.438 1.00 77.79 94 GLY A O 1
ATOM 685 N N . SER A 1 95 ? 73.120 153.312 99.768 1.00 85.22 95 SER A N 1
ATOM 686 C CA . SER A 1 95 ? 71.782 152.937 100.194 1.00 85.22 95 SER A CA 1
ATOM 687 C C . SER A 1 95 ? 70.984 152.412 99.009 1.00 85.22 95 SER A C 1
ATOM 688 O O . SER A 1 95 ? 71.254 152.741 97.852 1.00 85.22 95 SER A O 1
ATOM 691 N N . VAL A 1 96 ? 69.992 151.582 99.323 1.00 86.88 96 VAL A N 1
ATOM 692 C CA . VAL A 1 96 ? 69.046 151.054 98.348 1.00 86.88 96 VAL A CA 1
ATOM 693 C C . VAL A 1 96 ? 67.644 151.393 98.831 1.00 86.88 96 VAL A C 1
ATOM 694 O O . VAL A 1 96 ? 67.350 151.287 100.027 1.00 86.88 96 VAL A O 1
ATOM 698 N N . THR A 1 97 ? 66.782 151.804 97.903 1.00 89.91 97 THR A N 1
ATOM 699 C CA . THR A 1 97 ? 65.447 152.280 98.241 1.00 89.91 97 THR A CA 1
ATOM 700 C C . THR A 1 97 ? 64.317 151.459 97.638 1.00 89.91 97 THR A C 1
ATOM 701 O O . THR A 1 97 ? 63.289 151.288 98.296 1.00 89.91 97 THR A O 1
ATOM 705 N N . GLY A 1 98 ? 64.473 150.945 96.419 1.00 90.19 98 GLY A N 1
ATOM 706 C CA . GLY A 1 98 ? 63.371 150.291 95.740 1.00 90.19 98 GLY A CA 1
ATOM 707 C C . GLY A 1 98 ? 63.701 148.930 95.166 1.00 90.19 98 GLY A C 1
ATOM 708 O O . GLY A 1 98 ? 63.162 148.547 94.123 1.00 90.19 98 GLY A O 1
ATOM 709 N N . GLU A 1 99 ? 64.582 148.186 95.830 1.00 91.31 99 GLU A N 1
ATOM 710 C CA . GLU A 1 99 ? 64.879 146.829 95.395 1.00 91.31 99 GLU A CA 1
ATOM 711 C C . GLU A 1 99 ? 63.639 145.956 95.537 1.00 91.31 99 GLU A C 1
ATOM 712 O O . GLU A 1 99 ? 62.924 146.030 96.540 1.00 91.31 99 GLU A O 1
ATOM 718 N N . VAL A 1 100 ? 63.387 145.129 94.528 1.00 93.23 100 VAL A N 1
ATOM 719 C CA . VAL A 1 100 ? 62.213 144.262 94.508 1.00 93.23 100 VAL A CA 1
ATOM 720 C C . VAL A 1 100 ? 62.653 142.841 94.836 1.00 93.23 100 VAL A C 1
ATOM 721 O O . VAL A 1 100 ? 63.545 142.288 94.183 1.00 93.23 100 VAL A O 1
ATOM 725 N N . LEU A 1 101 ? 62.034 142.257 95.850 1.00 95.53 101 LEU A N 1
ATOM 726 C CA . LEU A 1 101 ? 62.332 140.898 96.266 1.00 95.53 101 LEU A CA 1
ATOM 727 C C . LEU A 1 101 ? 61.554 139.900 95.421 1.00 95.53 101 LEU A C 1
ATOM 728 O O . LEU A 1 101 ? 60.564 140.255 94.773 1.00 95.53 101 LEU A O 1
ATOM 733 N N . PRO A 1 102 ? 61.975 138.635 95.405 1.00 98.07 102 PRO A N 1
ATOM 734 C CA . PRO A 1 102 ? 61.261 137.635 94.601 1.00 98.07 102 PRO A CA 1
ATOM 735 C C . PRO A 1 102 ? 59.814 137.497 95.049 1.00 98.07 102 PRO A C 1
ATOM 736 O O . PRO A 1 102 ? 59.477 137.734 96.210 1.00 98.07 102 PRO A O 1
ATOM 740 N N . ALA A 1 103 ? 58.952 137.128 94.106 1.00 101.11 103 ALA A N 1
ATOM 741 C CA . ALA A 1 103 ? 57.541 136.932 94.398 1.00 101.11 103 ALA A CA 1
ATOM 742 C C . ALA A 1 103 ? 57.328 135.578 95.076 1.00 101.11 103 ALA A C 1
ATOM 743 O O . ALA A 1 103 ? 58.273 134.908 95.501 1.00 101.11 103 ALA A O 1
ATOM 745 N N . ASP A 1 104 ? 56.056 135.191 95.199 1.00 102.24 104 ASP A N 1
ATOM 746 C CA . ASP A 1 104 ? 55.625 133.909 95.754 1.00 102.24 104 ASP A CA 1
ATOM 747 C C . ASP A 1 104 ? 56.455 133.474 96.959 1.00 102.24 104 ASP A C 1
ATOM 748 O O . ASP A 1 104 ? 56.776 132.290 97.099 1.00 102.24 104 ASP A O 1
ATOM 753 N N . LEU A 1 105 ? 56.806 134.414 97.831 1.00 97.58 105 LEU A N 1
ATOM 754 C CA . LEU A 1 105 ? 57.548 134.082 99.038 1.00 97.58 105 LEU A CA 1
ATOM 755 C C . LEU A 1 105 ? 56.623 133.512 100.107 1.00 97.58 105 LEU A C 1
ATOM 756 O O . LEU A 1 105 ? 55.478 133.944 100.270 1.00 97.58 105 LEU A O 1
ATOM 761 N N . VAL A 1 106 ? 57.138 132.525 100.841 1.00 97.56 106 VAL A N 1
ATOM 762 C CA . VAL A 1 106 ? 56.431 131.902 101.950 1.00 97.56 106 VAL A CA 1
ATOM 763 C C . VAL A 1 106 ? 57.415 131.715 103.099 1.00 97.56 106 VAL A C 1
ATOM 764 O O . VAL A 1 106 ? 58.616 131.952 102.964 1.00 97.56 106 VAL A O 1
ATOM 768 N N . ALA A 1 107 ? 56.885 131.289 104.243 1.00 96.10 107 ALA A N 1
ATOM 769 C CA . ALA A 1 107 ? 57.731 131.047 105.402 1.00 96.10 107 ALA A CA 1
ATOM 770 C C . ALA A 1 107 ? 58.792 130.004 105.074 1.00 96.10 107 ALA A C 1
ATOM 771 O O . ALA A 1 107 ? 58.503 128.965 104.475 1.00 96.10 107 ALA A O 1
ATOM 773 N N . GLY A 1 108 ? 60.031 130.290 105.471 1.00 94.57 108 GLY A N 1
ATOM 774 C CA . GLY A 1 108 ? 61.153 129.413 105.232 1.00 94.57 108 GLY A CA 1
ATOM 775 C C . GLY A 1 108 ? 62.032 129.819 104.066 1.00 94.57 108 GLY A C 1
ATOM 776 O O . GLY A 1 108 ? 63.164 129.333 103.966 1.00 94.57 108 GLY A O 1
ATOM 777 N N . ASP A 1 109 ? 61.544 130.691 103.188 1.00 94.92 109 ASP A N 1
ATOM 778 C CA . ASP A 1 109 ? 62.342 131.139 102.056 1.00 94.92 109 ASP A CA 1
ATOM 779 C C . ASP A 1 109 ? 63.486 132.031 102.525 1.00 94.92 109 ASP A C 1
ATOM 780 O O . ASP A 1 109 ? 63.369 132.767 103.509 1.00 94.92 109 ASP A O 1
ATOM 785 N N . VAL A 1 110 ? 64.603 131.959 101.807 1.00 91.80 110 VAL A N 1
ATOM 786 C CA . VAL A 1 110 ? 65.785 132.762 102.094 1.00 91.80 110 VAL A CA 1
ATOM 787 C C . VAL A 1 110 ? 66.006 133.704 100.920 1.00 91.80 110 VAL A C 1
ATOM 788 O O . VAL A 1 110 ? 66.150 133.259 99.774 1.00 91.80 110 VAL A O 1
ATOM 792 N N . ILE A 1 111 ? 66.040 135.003 101.207 1.00 93.34 111 ILE A N 1
ATOM 793 C CA . ILE A 1 111 ? 66.202 136.041 100.198 1.00 93.34 111 ILE A CA 1
ATOM 794 C C . ILE A 1 111 ? 67.646 136.515 100.229 1.00 93.34 111 ILE A C 1
ATOM 795 O O . ILE A 1 111 ? 68.170 136.865 101.295 1.00 93.34 111 ILE A O 1
ATOM 800 N N . ARG A 1 112 ? 68.286 136.528 99.063 1.00 91.46 112 ARG A N 1
ATOM 801 C CA . ARG A 1 112 ? 69.666 136.969 98.921 1.00 91.46 112 ARG A CA 1
ATOM 802 C C . ARG A 1 112 ? 69.679 138.375 98.337 1.00 91.46 112 ARG A C 1
ATOM 803 O O . ARG A 1 112 ? 69.061 138.625 97.296 1.00 91.46 112 ARG A O 1
ATOM 811 N N . LEU A 1 113 ? 70.377 139.285 99.006 1.00 88.31 113 LEU A N 1
ATOM 812 C CA . LEU A 1 113 ? 70.448 140.673 98.578 1.00 88.31 113 LEU A CA 1
ATOM 813 C C . LEU A 1 113 ? 71.698 140.910 97.736 1.00 88.31 113 LEU A C 1
ATOM 814 O O . LEU A 1 113 ? 72.681 140.170 97.812 1.00 88.31 113 LEU A O 1
ATOM 819 N N . ALA A 1 114 ? 71.645 141.967 96.921 1.00 83.24 114 ALA A N 1
ATOM 820 C CA . ALA A 1 114 ? 72.721 142.242 95.976 1.00 83.24 114 ALA A CA 1
ATOM 821 C C . ALA A 1 114 ? 73.967 142.810 96.644 1.00 83.24 114 ALA A C 1
ATOM 822 O O . ALA A 1 114 ? 75.054 142.728 96.062 1.00 83.24 114 ALA A O 1
ATOM 824 N N . ASN A 1 115 ? 73.841 143.378 97.839 1.00 80.89 115 ASN A N 1
ATOM 825 C CA . ASN A 1 115 ? 74.957 143.994 98.541 1.00 80.89 115 ASN A CA 1
ATOM 826 C C . ASN A 1 115 ? 75.137 143.343 99.906 1.00 80.89 115 ASN A C 1
ATOM 827 O O . ASN A 1 115 ? 74.222 142.726 100.456 1.00 80.89 115 ASN A O 1
ATOM 832 N N . PHE A 1 116 ? 76.339 143.495 100.451 1.00 77.75 116 PHE A N 1
ATOM 833 C CA . PHE A 1 116 ? 76.716 142.916 101.731 1.00 77.75 116 PHE A CA 1
ATOM 834 C C . PHE A 1 116 ? 76.732 143.993 102.809 1.00 77.75 116 PHE A C 1
ATOM 835 O O . PHE A 1 116 ? 76.643 145.191 102.530 1.00 77.75 116 PHE A O 1
ATOM 843 N N . GLY A 1 117 ? 76.851 143.548 104.056 1.00 78.73 117 GLY A N 1
ATOM 844 C CA . GLY A 1 117 ? 76.844 144.476 105.175 1.00 78.73 117 GLY A CA 1
ATOM 845 C C . GLY A 1 117 ? 75.544 145.236 105.311 1.00 78.73 117 GLY A C 1
ATOM 846 O O . GLY A 1 117 ? 75.556 146.454 105.528 1.00 78.73 117 GLY A O 1
ATOM 847 N N . VAL A 1 118 ? 74.413 144.539 105.187 1.00 86.07 118 VAL A N 1
ATOM 848 C CA . VAL A 1 118 ? 73.114 145.196 105.242 1.00 86.07 118 VAL A CA 1
ATOM 849 C C . VAL A 1 118 ? 72.828 145.660 106.664 1.00 86.07 118 VAL A C 1
ATOM 850 O O . VAL A 1 118 ? 73.158 144.976 107.642 1.00 86.07 118 VAL A O 1
ATOM 854 N N . SER A 1 119 ? 72.211 146.834 106.784 1.00 89.52 119 SER A N 1
ATOM 855 C CA . SER A 1 119 ? 71.817 147.379 108.073 1.00 89.52 119 SER A CA 1
ATOM 856 C C . SER A 1 119 ? 70.574 148.239 107.889 1.00 89.52 119 SER A C 1
ATOM 857 O O . SER A 1 119 ? 70.298 148.742 106.798 1.00 89.52 119 SER A O 1
ATOM 860 N N . GLU A 1 120 ? 69.827 148.407 108.980 1.00 89.68 120 GLU A N 1
ATOM 861 C CA . GLU A 1 120 ? 68.593 149.191 108.964 1.00 89.68 120 GLU A CA 1
ATOM 862 C C . GLU A 1 120 ? 67.645 148.688 107.879 1.00 89.68 120 GLU A C 1
ATOM 863 O O . GLU A 1 120 ? 67.042 149.466 107.137 1.00 89.68 120 GLU A O 1
ATOM 869 N N . LEU A 1 121 ? 67.511 147.368 107.787 1.00 91.59 121 LEU A N 1
ATOM 870 C CA . LEU A 1 121 ? 66.696 146.772 106.737 1.00 91.59 121 LEU A CA 1
ATOM 871 C C . LEU A 1 121 ? 65.228 147.134 106.929 1.00 91.59 121 LEU A C 1
ATOM 872 O O . LEU A 1 121 ? 64.687 147.022 108.034 1.00 91.59 121 LEU A O 1
ATOM 877 N N . VAL A 1 122 ? 64.586 147.566 105.846 1.00 93.29 122 VAL A N 1
ATOM 878 C CA . VAL A 1 122 ? 63.170 147.909 105.839 1.00 93.29 122 VAL A CA 1
ATOM 879 C C . VAL A 1 122 ? 62.538 147.259 104.617 1.00 93.29 122 VAL A C 1
ATOM 880 O O . VAL A 1 122 ? 63.123 147.275 103.530 1.00 93.29 122 VAL A O 1
ATOM 884 N N . ILE A 1 123 ? 61.358 146.680 104.797 1.00 95.42 123 ILE A N 1
ATOM 885 C CA . ILE A 1 123 ? 60.614 146.049 103.707 1.00 95.42 123 ILE A CA 1
ATOM 886 C C . ILE A 1 123 ? 59.215 146.655 103.729 1.00 95.42 123 ILE A C 1
ATOM 887 O O . ILE A 1 123 ? 58.372 146.296 104.556 1.00 95.42 123 ILE A O 1
ATOM 892 N N . THR A 1 124 ? 58.959 147.582 102.811 1.00 101.15 124 THR A N 1
ATOM 893 C CA . THR A 1 124 ? 57.648 148.203 102.706 1.00 101.15 124 THR A CA 1
ATOM 894 C C . THR A 1 124 ? 56.701 147.302 101.925 1.00 101.15 124 THR A C 1
ATOM 895 O O . THR A 1 124 ? 57.074 146.720 100.902 1.00 101.15 124 THR A O 1
ATOM 899 N N . ASP A 1 125 ? 55.469 147.192 102.412 1.00 102.02 125 ASP A N 1
ATOM 900 C CA . ASP A 1 125 ? 54.463 146.376 101.750 1.00 102.02 125 ASP A CA 1
ATOM 901 C C . ASP A 1 125 ? 53.939 147.099 100.516 1.00 102.02 125 ASP A C 1
ATOM 902 O O . ASP A 1 125 ? 53.851 148.330 100.489 1.00 102.02 125 ASP A O 1
ATOM 907 N N . SER A 1 126 ? 53.593 146.325 99.491 1.00 102.24 126 SER A N 1
ATOM 908 C CA . SER A 1 126 ? 53.067 146.897 98.258 1.00 102.24 126 SER A CA 1
ATOM 909 C C . SER A 1 126 ? 51.569 147.133 98.400 1.00 102.24 126 SER A C 1
ATOM 910 O O . SER A 1 126 ? 50.784 146.181 98.449 1.00 102.24 126 SER A O 1
ATOM 913 N N . ALA A 1 127 ? 51.172 148.401 98.463 1.00 108.29 127 ALA A N 1
ATOM 914 C CA . ALA A 1 127 ? 49.771 148.765 98.621 1.00 108.29 127 ALA A CA 1
ATOM 915 C C . ALA A 1 127 ? 49.637 150.269 98.454 1.00 108.29 127 ALA A C 1
ATOM 916 O O . ALA A 1 127 ? 50.627 151.003 98.525 1.00 108.29 127 ALA A O 1
ATOM 918 N N . SER A 1 128 ? 48.399 150.719 98.228 1.00 111.17 128 SER A N 1
ATOM 919 C CA . SER A 1 128 ? 48.146 152.150 98.101 1.00 111.17 128 SER A CA 1
ATOM 920 C C . SER A 1 128 ? 48.561 152.900 99.359 1.00 111.17 128 SER A C 1
ATOM 921 O O . SER A 1 128 ? 48.947 154.072 99.286 1.00 111.17 128 SER A O 1
ATOM 924 N N . SER A 1 129 ? 48.490 152.243 100.516 1.00 110.14 129 SER A N 1
ATOM 925 C CA . SER A 1 129 ? 48.928 152.812 101.789 1.00 110.14 129 SER A CA 1
ATOM 926 C C . SER A 1 129 ? 50.132 152.005 102.256 1.00 110.14 129 SER A C 1
ATOM 927 O O . SER A 1 129 ? 49.979 150.887 102.767 1.00 110.14 129 SER A O 1
ATOM 930 N N . PRO A 1 130 ? 51.347 152.528 102.084 1.00 107.82 130 PRO A N 1
ATOM 931 C CA . PRO A 1 130 ? 52.531 151.770 102.507 1.00 107.82 130 PRO A CA 1
ATOM 932 C C . PRO A 1 130 ? 52.442 151.372 103.973 1.00 107.82 130 PRO A C 1
ATOM 933 O O . PRO A 1 130 ? 52.041 152.163 104.829 1.00 107.82 130 PRO A O 1
ATOM 937 N N . ALA A 1 131 ? 52.827 150.128 104.254 1.00 105.09 131 ALA A N 1
ATOM 938 C CA . ALA A 1 131 ? 52.774 149.574 105.605 1.00 105.09 131 ALA A CA 1
ATOM 939 C C . ALA A 1 131 ? 54.021 148.727 105.831 1.00 105.09 131 ALA A C 1
ATOM 940 O O . ALA A 1 131 ? 54.042 147.538 105.472 1.00 105.09 131 ALA A O 1
ATOM 942 N N . PRO A 1 132 ? 55.078 149.297 106.409 1.00 104.67 132 PRO A N 1
ATOM 943 C CA . PRO A 1 132 ? 56.277 148.499 106.685 1.00 104.67 132 PRO A CA 1
ATOM 944 C C . PRO A 1 132 ? 55.941 147.268 107.516 1.00 104.67 132 PRO A C 1
ATOM 945 O O . PRO A 1 132 ? 55.147 147.326 108.457 1.00 104.67 132 PRO A O 1
ATOM 949 N N . LEU A 1 133 ? 56.558 146.146 107.157 1.00 103.62 133 LEU A N 1
ATOM 950 C CA . LEU A 1 133 ? 56.311 144.896 107.858 1.00 103.62 133 LEU A CA 1
ATOM 951 C C . LEU A 1 133 ? 56.968 144.908 109.233 1.00 103.62 133 LEU A C 1
ATOM 952 O O . LEU A 1 133 ? 57.983 145.574 109.458 1.00 103.62 133 LEU A O 1
ATOM 957 N N . ASP A 1 134 ? 56.377 144.159 110.156 1.00 103.62 134 ASP A N 1
ATOM 958 C CA . ASP A 1 134 ? 56.927 144.078 111.499 1.00 103.62 134 ASP A CA 1
ATOM 959 C C . ASP A 1 134 ? 58.286 143.380 111.463 1.00 103.62 134 ASP A C 1
ATOM 960 O O . ASP A 1 134 ? 58.432 142.340 110.811 1.00 103.62 134 ASP A O 1
ATOM 965 N N . PRO A 1 135 ? 59.301 143.919 112.147 1.00 104.54 135 PRO A N 1
ATOM 966 C CA . PRO A 1 135 ? 60.619 143.262 112.124 1.00 104.54 135 PRO A CA 1
ATOM 967 C C . PRO A 1 135 ? 60.602 141.846 112.665 1.00 104.54 135 PRO A C 1
ATOM 968 O O . PRO A 1 135 ? 61.443 141.034 112.261 1.00 104.54 135 PRO A O 1
ATOM 972 N N . GLN A 1 136 ? 59.670 141.519 113.561 1.00 104.31 136 GLN A N 1
ATOM 973 C CA . GLN A 1 136 ? 59.633 140.195 114.169 1.00 104.31 136 GLN A CA 1
ATOM 974 C C . GLN A 1 136 ? 59.310 139.092 113.170 1.00 104.31 136 GLN A C 1
ATOM 975 O O . GLN A 1 136 ? 59.493 137.915 113.499 1.00 104.31 136 GLN A O 1
ATOM 981 N N . TYR A 1 137 ? 58.840 139.433 111.973 1.00 102.33 137 TYR A N 1
ATOM 982 C CA . TYR A 1 137 ? 58.470 138.443 110.971 1.00 102.33 137 TYR A CA 1
ATOM 983 C C . TYR A 1 137 ? 59.629 138.054 110.062 1.00 102.33 137 TYR A C 1
ATOM 984 O O . TYR A 1 137 ? 59.441 137.225 109.166 1.00 102.33 137 TYR A O 1
ATOM 993 N N . TYR A 1 138 ? 60.816 138.622 110.267 1.00 98.76 138 TYR A N 1
ATOM 994 C CA . 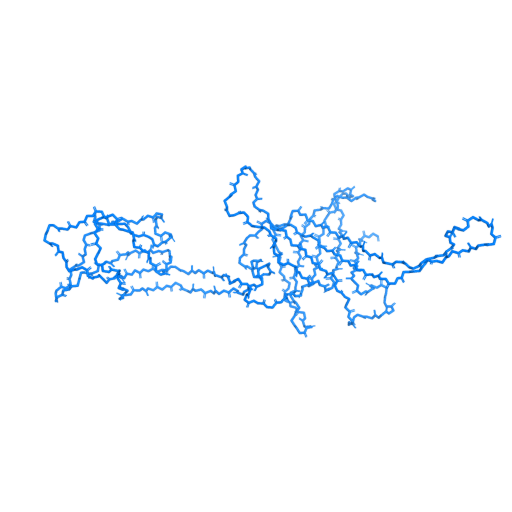TYR A 1 138 ? 61.976 138.270 109.462 1.00 98.76 138 TYR A CA 1
ATOM 995 C C . TYR A 1 138 ? 63.223 138.352 110.330 1.00 98.76 138 TYR A C 1
ATOM 996 O O . TYR A 1 138 ? 63.253 139.046 111.349 1.00 98.76 138 TYR A O 1
ATOM 1005 N N . ALA A 1 139 ? 64.259 137.630 109.906 1.00 95.16 139 ALA A N 1
ATOM 1006 C CA . ALA A 1 139 ? 65.514 137.554 110.639 1.00 95.16 139 ALA A CA 1
ATOM 1007 C C . ALA A 1 139 ? 66.676 137.717 109.673 1.00 95.16 139 ALA A C 1
ATOM 1008 O O . ALA A 1 139 ? 66.551 137.417 108.482 1.00 95.16 139 ALA A O 1
ATOM 1010 N N . LEU A 1 140 ? 67.803 138.195 110.194 1.00 90.56 140 LEU A N 1
ATOM 1011 C CA . LEU A 1 140 ? 69.010 138.391 109.401 1.00 90.56 140 LEU A CA 1
ATOM 1012 C C . LEU A 1 140 ? 70.048 137.347 109.793 1.00 90.56 140 LEU A C 1
ATOM 1013 O O . LEU A 1 140 ? 70.638 137.428 110.876 1.00 90.56 140 LEU A O 1
ATOM 1018 N N . ARG A 1 141 ? 70.275 136.376 108.914 1.00 88.88 141 ARG A N 1
ATOM 1019 C CA . ARG A 1 141 ? 71.305 135.378 109.150 1.00 88.88 141 ARG A CA 1
ATOM 1020 C C . ARG A 1 141 ? 72.688 136.000 109.009 1.00 88.88 141 ARG A C 1
ATOM 1021 O O . ARG A 1 141 ? 72.885 136.976 108.276 1.00 88.88 141 ARG A O 1
ATOM 1029 N N . ALA A 1 142 ? 73.649 135.431 109.735 1.00 87.99 142 ALA A N 1
ATOM 1030 C CA . ALA A 1 142 ? 75.035 135.889 109.698 1.00 87.99 142 ALA A CA 1
ATOM 1031 C C . ALA A 1 142 ? 75.100 137.408 109.823 1.00 87.99 142 ALA A C 1
ATOM 1032 O O . ALA A 1 142 ? 75.767 138.091 109.045 1.00 87.99 142 ALA A O 1
ATOM 1034 N N . ASP A 1 143 ? 74.339 137.930 110.788 1.00 88.33 143 ASP A N 1
ATOM 1035 C CA . ASP A 1 143 ? 74.231 139.356 111.095 1.00 88.33 143 ASP A CA 1
ATOM 1036 C C . ASP A 1 143 ? 74.289 140.209 109.833 1.00 88.33 143 ASP A C 1
ATOM 1037 O O . ASP A 1 143 ? 74.931 141.264 109.817 1.00 88.33 143 ASP A O 1
ATOM 1042 N N . GLY A 1 144 ? 73.617 139.761 108.773 1.00 86.28 144 GLY A N 1
ATOM 1043 C CA . GLY A 1 144 ? 73.553 140.528 107.546 1.00 86.28 144 GLY A CA 1
ATOM 1044 C C . GLY A 1 144 ? 74.852 140.635 106.783 1.00 86.28 144 GLY A C 1
ATOM 1045 O O . GLY A 1 144 ? 74.908 141.360 105.786 1.00 86.28 144 GLY A O 1
ATOM 1046 N N . ALA A 1 145 ? 75.903 139.934 107.215 1.00 82.92 145 ALA A N 1
ATOM 1047 C CA . ALA A 1 145 ? 77.179 140.010 106.510 1.00 82.92 145 ALA A CA 1
ATOM 1048 C C . ALA A 1 145 ? 77.067 139.434 105.105 1.00 82.92 145 ALA A C 1
ATOM 1049 O O . ALA A 1 145 ? 77.644 139.976 104.156 1.00 82.92 145 ALA A O 1
ATOM 1051 N N . TYR A 1 146 ? 76.332 138.336 104.953 1.00 81.89 146 TYR A N 1
ATOM 1052 C CA . TYR A 1 146 ? 76.166 137.681 103.663 1.00 81.89 146 TYR A CA 1
ATOM 1053 C C . TYR A 1 146 ? 74.956 138.190 102.890 1.00 81.89 146 TYR A C 1
ATOM 1054 O O . TYR A 1 146 ? 74.714 137.724 101.772 1.00 81.89 146 TYR A O 1
ATOM 1063 N N . GLY A 1 147 ? 74.201 139.133 103.444 1.00 85.03 147 GLY A N 1
ATOM 1064 C CA . GLY A 1 147 ? 73.024 139.645 102.764 1.00 85.03 147 GLY A CA 1
ATOM 1065 C C . GLY A 1 147 ? 71.917 138.625 102.601 1.00 85.03 147 GLY A C 1
ATOM 1066 O O . GLY A 1 147 ? 71.313 138.540 101.525 1.00 85.03 147 GLY A O 1
ATOM 1067 N N . GLU A 1 148 ? 71.634 137.850 103.645 1.00 89.34 148 GLU A N 1
ATOM 1068 C CA . GLU A 1 148 ? 70.618 136.807 103.612 1.00 89.34 148 GLU A CA 1
ATOM 1069 C C . GLU A 1 148 ? 69.540 137.124 104.639 1.00 89.34 148 GLU A C 1
ATOM 1070 O O . GLU A 1 148 ? 69.851 137.429 105.795 1.00 89.34 148 GLU A O 1
ATOM 1076 N N . VAL A 1 149 ? 68.280 137.051 104.216 1.00 92.50 149 VAL A N 1
ATOM 1077 C CA . VAL A 1 149 ? 67.137 137.336 105.077 1.00 92.50 149 VAL A CA 1
ATOM 1078 C C . VAL A 1 149 ? 66.222 136.120 105.080 1.00 92.50 149 VAL A C 1
ATOM 1079 O O . VAL A 1 149 ? 65.888 135.587 104.016 1.00 92.50 149 VAL A O 1
ATOM 1083 N N . GLN A 1 150 ? 65.814 135.686 106.270 1.00 93.29 150 GLN A N 1
ATOM 1084 C CA . GLN A 1 150 ? 64.932 134.537 106.432 1.00 93.29 150 GLN A CA 1
ATOM 1085 C C . GLN A 1 150 ? 63.556 135.009 106.878 1.00 93.29 150 GLN A C 1
ATOM 1086 O O . GLN A 1 150 ? 63.446 135.877 107.750 1.00 93.29 1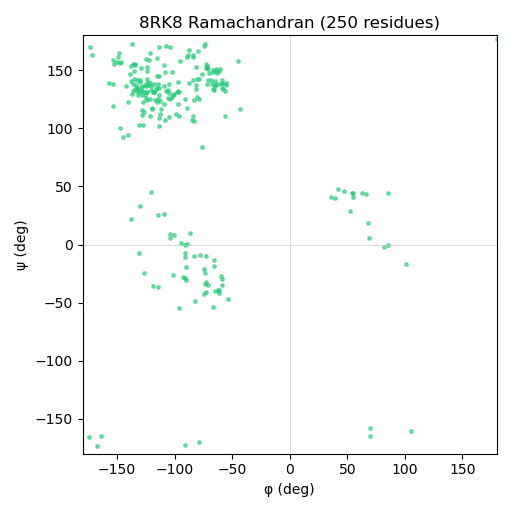50 GLN A O 1
ATOM 1092 N N . LEU A 1 151 ? 62.514 134.439 106.280 1.00 97.26 151 LEU A N 1
ATOM 1093 C CA . LEU A 1 151 ? 61.147 134.746 106.678 1.00 97.26 151 LEU A CA 1
ATOM 1094 C C . LEU A 1 151 ? 60.757 133.903 107.884 1.00 97.26 151 LEU A C 1
ATOM 1095 O O . LEU A 1 151 ? 60.837 132.671 107.844 1.00 97.26 151 LEU A O 1
ATOM 1100 N N . LEU A 1 152 ? 60.333 134.568 108.957 1.00 98.52 152 LEU A N 1
ATOM 1101 C CA . LEU A 1 152 ? 59.880 133.882 110.161 1.00 98.52 152 LEU A CA 1
ATOM 1102 C C . LEU A 1 152 ? 58.385 133.601 110.159 1.00 98.52 152 LEU A C 1
ATOM 1103 O O . LEU A 1 152 ? 57.951 132.620 110.770 1.00 98.52 152 LEU A O 1
ATOM 1108 N N . GLY A 1 153 ? 57.595 134.432 109.492 1.00 101.92 153 GLY A N 1
ATOM 1109 C CA . GLY A 1 153 ? 56.162 134.213 109.424 1.00 101.92 153 GLY A CA 1
ATOM 1110 C C . GLY A 1 153 ? 55.509 135.307 108.611 1.00 101.92 153 GLY A C 1
ATOM 1111 O O . GLY A 1 153 ? 56.162 136.251 108.155 1.00 101.92 153 GLY A O 1
ATOM 1112 N N . LEU A 1 154 ? 54.196 135.164 108.430 1.00 104.85 154 LEU A N 1
ATOM 1113 C CA . LEU A 1 154 ? 53.406 136.145 107.708 1.00 104.85 154 LEU A CA 1
ATOM 1114 C C . LEU A 1 154 ? 52.086 136.357 108.438 1.00 104.85 154 LEU A C 1
ATOM 1115 O O . LEU A 1 154 ? 51.556 135.412 109.042 1.00 104.85 154 LEU A O 1
ATOM 1120 N N . PRO A 1 155 ? 51.532 137.569 108.405 1.00 107.02 155 PRO A N 1
ATOM 1121 C CA . PRO A 1 155 ? 50.227 137.792 109.037 1.00 107.02 155 PRO A CA 1
ATOM 1122 C C . PRO A 1 155 ? 49.153 136.933 108.386 1.00 107.02 155 PRO A C 1
ATOM 1123 O O . PRO A 1 155 ? 49.217 136.621 107.195 1.00 107.02 155 PRO A O 1
ATOM 1127 N N . THR A 1 156 ? 48.158 136.545 109.184 1.00 108.79 156 THR A N 1
ATOM 1128 C CA . THR A 1 156 ? 47.032 135.779 108.653 1.00 108.79 156 THR A CA 1
ATOM 1129 C C . THR A 1 156 ? 46.381 136.459 107.456 1.00 108.79 156 THR A C 1
ATOM 1130 O O . THR A 1 156 ? 46.139 135.779 106.446 1.00 108.79 156 THR A O 1
ATOM 1134 N N . PRO A 1 157 ? 46.078 137.761 107.487 1.00 108.30 157 PRO A N 1
ATOM 1135 C CA . PRO A 1 157 ? 45.653 138.447 106.248 1.00 108.30 157 PRO A CA 1
ATOM 1136 C C . PRO A 1 157 ? 46.849 138.717 105.336 1.00 108.30 157 PRO A C 1
ATOM 1137 O O . PRO A 1 157 ? 47.453 139.789 105.325 1.00 108.30 157 PRO A O 1
ATOM 1141 N N . ALA A 1 158 ? 47.203 137.694 104.555 1.00 108.81 158 ALA A N 1
ATOM 1142 C CA . ALA A 1 158 ? 48.391 137.697 103.709 1.00 108.81 158 ALA A CA 1
ATOM 1143 C C . ALA A 1 158 ? 48.553 139.030 102.984 1.00 108.81 158 ALA A C 1
ATOM 1144 O O . ALA A 1 158 ? 47.695 139.400 102.172 1.00 108.81 158 ALA A O 1
ATOM 1146 N N . PRO A 1 159 ? 49.625 139.777 103.241 1.00 106.40 159 PRO A N 1
ATOM 1147 C CA . PRO A 1 159 ? 49.825 141.046 102.534 1.00 106.40 159 PRO A CA 1
ATOM 1148 C C . PRO A 1 159 ? 50.243 140.806 101.091 1.00 106.40 159 PRO A C 1
ATOM 1149 O O . PRO A 1 159 ? 50.514 139.682 100.665 1.00 106.40 159 PRO A O 1
ATOM 1153 N N . THR A 1 160 ? 50.289 141.898 100.330 1.00 105.10 160 THR A N 1
ATOM 1154 C CA . THR A 1 160 ? 50.689 141.806 98.933 1.00 105.10 160 THR A CA 1
ATOM 1155 C C . THR A 1 160 ? 52.067 141.164 98.832 1.00 105.10 160 THR A C 1
ATOM 1156 O O . THR A 1 160 ? 52.999 141.543 99.547 1.00 105.10 160 THR A O 1
ATOM 1160 N N . GLN A 1 161 ? 52.188 140.183 97.941 1.00 102.45 161 GLN A N 1
ATOM 1161 C CA . GLN A 1 161 ? 53.396 139.361 97.904 1.00 102.45 161 GLN A CA 1
ATOM 1162 C C . GLN A 1 161 ? 54.632 140.143 97.481 1.00 102.45 161 GLN A C 1
ATOM 1163 O O . GLN A 1 161 ? 55.634 140.112 98.218 1.00 102.45 161 GLN A O 1
ATOM 1169 N N . PRO A 1 162 ? 54.653 140.841 96.344 1.00 101.41 162 PRO A N 1
ATOM 1170 C CA . PRO A 1 162 ? 55.866 141.585 95.967 1.00 101.41 162 PRO A CA 1
ATOM 1171 C C . PRO A 1 162 ? 56.230 142.614 97.026 1.00 101.41 162 PRO A C 1
ATOM 1172 O O . PRO A 1 162 ? 55.365 143.303 97.573 1.00 101.41 162 PRO A O 1
ATOM 1176 N N . PHE A 1 163 ? 57.523 142.717 97.312 1.00 99.88 163 PHE A N 1
ATOM 1177 C CA . PHE A 1 163 ? 58.031 143.576 98.370 1.00 99.88 163 PHE A CA 1
ATOM 1178 C C . PHE A 1 163 ? 59.015 144.593 97.804 1.00 99.88 163 PHE A C 1
ATOM 1179 O O . PHE A 1 163 ? 59.508 144.467 96.680 1.00 99.88 163 PHE A O 1
ATOM 1187 N N . LYS A 1 164 ? 59.297 145.614 98.615 1.00 96.96 164 LYS A N 1
ATOM 1188 C CA . LYS A 1 164 ? 60.196 146.711 98.255 1.00 96.96 164 LYS A CA 1
ATOM 1189 C C . LYS A 1 164 ? 61.181 146.884 99.408 1.00 96.96 164 LYS A C 1
ATOM 1190 O O . LYS A 1 164 ? 60.836 147.447 100.451 1.00 96.96 164 LYS A O 1
ATOM 1196 N N . ALA A 1 165 ? 62.405 146.397 99.218 1.00 94.04 165 ALA A N 1
ATOM 1197 C CA . ALA A 1 165 ? 63.403 146.413 100.278 1.00 94.04 165 ALA A CA 1
ATOM 1198 C C . ALA A 1 165 ? 64.338 147.606 100.132 1.00 94.04 165 ALA A C 1
ATOM 1199 O O . ALA A 1 165 ? 64.855 147.884 99.046 1.00 94.04 165 ALA A O 1
ATOM 1201 N N . ALA A 1 166 ? 64.554 148.309 101.243 1.00 90.01 166 ALA A N 1
ATOM 1202 C CA . ALA A 1 166 ? 65.487 149.422 101.316 1.00 90.01 166 ALA A CA 1
ATOM 1203 C C . ALA A 1 166 ? 66.397 149.220 102.518 1.00 90.01 166 ALA A C 1
ATOM 1204 O O . ALA A 1 166 ? 65.949 148.754 103.571 1.00 90.01 166 ALA A O 1
ATOM 1206 N N . TYR A 1 167 ? 67.672 149.565 102.362 1.00 87.48 167 TYR A N 1
ATOM 1207 C CA . TYR A 1 167 ? 68.652 149.328 103.415 1.00 87.48 167 TYR A CA 1
ATOM 1208 C C . TYR A 1 167 ? 69.929 150.089 103.081 1.00 87.48 167 TYR A C 1
ATOM 1209 O O . TYR A 1 167 ? 69.984 150.866 102.124 1.00 87.48 167 TYR A O 1
ATOM 1218 N N . GLU A 1 168 ? 70.961 149.859 103.890 1.00 86.68 168 GLU A N 1
ATOM 1219 C CA . GLU A 1 168 ? 72.271 150.470 103.719 1.00 86.68 168 GLU A CA 1
ATOM 1220 C C . GLU A 1 168 ? 73.318 149.377 103.557 1.00 86.68 168 GLU A C 1
ATOM 1221 O O . GLU A 1 168 ? 73.273 148.358 104.253 1.00 86.68 168 GLU A O 1
ATOM 1227 N N . TYR A 1 169 ? 74.261 149.591 102.641 1.00 79.61 169 TYR A N 1
ATOM 1228 C CA . TYR A 1 169 ? 75.334 148.639 102.390 1.00 79.61 169 TYR A CA 1
ATOM 1229 C C . TYR A 1 169 ? 76.677 149.333 102.556 1.00 79.61 169 TYR A C 1
ATOM 1230 O O . TYR A 1 169 ? 76.832 150.505 102.196 1.00 79.61 169 TYR A O 1
ATOM 1239 N N . ALA A 1 170 ? 77.642 148.605 103.109 1.00 68.12 170 ALA A N 1
ATOM 1240 C CA . ALA A 1 170 ? 78.961 149.146 103.387 1.00 68.12 170 ALA A CA 1
ATOM 1241 C C . ALA A 1 170 ? 79.871 149.008 102.169 1.00 68.12 170 ALA A C 1
ATOM 1242 O O . ALA A 1 170 ? 79.571 148.299 101.207 1.00 68.12 170 ALA A O 1
ATOM 1244 N N . ALA A 1 171 ? 81.002 149.707 102.223 1.00 64.60 171 ALA A N 1
ATOM 1245 C CA . ALA A 1 171 ? 81.970 149.655 101.139 1.00 64.60 171 ALA A CA 1
ATOM 1246 C C . ALA A 1 171 ? 82.699 148.316 101.135 1.00 64.60 171 ALA A C 1
ATOM 1247 O O . ALA A 1 171 ? 82.806 147.639 102.160 1.00 64.60 171 ALA A O 1
ATOM 1249 N N . THR A 1 172 ? 83.206 147.937 99.963 1.00 57.15 172 THR A N 1
ATOM 1250 C CA . THR A 1 172 ? 83.867 146.649 99.801 1.00 57.15 172 THR A CA 1
ATOM 1251 C C . THR A 1 172 ? 84.958 146.764 98.745 1.00 57.15 172 THR A C 1
ATOM 1252 O O . THR A 1 172 ? 85.017 147.727 97.976 1.00 57.15 172 THR A O 1
ATOM 1256 N N . LYS A 1 173 ? 85.834 145.762 98.729 1.00 48.69 173 LYS A N 1
ATOM 1257 C CA . LYS A 1 173 ? 86.883 145.630 97.727 1.00 48.69 173 LYS A CA 1
ATOM 1258 C C . LYS A 1 173 ? 86.759 144.262 97.074 1.00 48.69 173 LYS A C 1
ATOM 1259 O O . LYS A 1 173 ? 86.653 143.246 97.768 1.00 48.69 173 LYS A O 1
ATOM 1265 N N . GLN A 1 174 ? 86.776 144.239 95.744 1.00 44.42 174 GLN A N 1
ATOM 1266 C CA . GLN A 1 174 ? 86.578 143.025 94.969 1.00 44.42 174 GLN A CA 1
ATOM 1267 C C . GLN A 1 174 ? 87.763 142.804 94.040 1.00 44.42 174 GLN A C 1
ATOM 1268 O O . GLN A 1 174 ? 88.437 143.754 93.630 1.00 44.42 174 GLN A O 1
ATOM 1274 N N . VAL A 1 175 ? 88.011 141.539 93.710 1.00 41.47 175 VAL A N 1
ATOM 1275 C CA . VAL A 1 175 ? 89.067 141.154 92.781 1.00 41.47 175 VAL A CA 1
ATOM 1276 C C . VAL A 1 175 ? 88.477 140.175 91.778 1.00 41.47 175 VAL A C 1
ATOM 1277 O O . VAL A 1 175 ? 87.850 139.182 92.169 1.00 41.47 175 VAL A O 1
ATOM 1281 N N . GLY A 1 176 ? 88.674 140.451 90.492 1.00 40.74 176 GLY A N 1
ATOM 1282 C CA . GLY A 1 176 ? 88.188 139.574 89.447 1.00 40.74 176 GLY A CA 1
ATOM 1283 C C . GLY A 1 176 ? 89.151 138.435 89.163 1.00 40.74 176 GLY A C 1
ATOM 1284 O O . GLY A 1 176 ? 90.317 138.470 89.546 1.00 40.74 176 GLY A O 1
ATOM 1285 N N . MET A 1 177 ? 88.640 137.413 88.481 1.00 38.67 177 MET A N 1
ATOM 1286 C CA . MET A 1 177 ? 89.438 136.253 88.112 1.00 38.67 177 MET A CA 1
ATOM 1287 C C . MET A 1 177 ? 89.939 136.409 86.681 1.00 38.67 177 MET A C 1
ATOM 1288 O O . MET A 1 177 ? 89.140 136.526 85.747 1.00 38.67 177 MET A O 1
ATOM 1293 N N . PHE A 1 178 ? 91.260 136.405 86.516 1.00 36.55 178 PHE A N 1
ATOM 1294 C CA . PHE A 1 178 ? 91.883 136.524 85.198 1.00 36.55 178 PHE A CA 1
ATOM 1295 C C . PHE A 1 178 ? 91.403 137.777 84.467 1.00 36.55 178 PHE A C 1
ATOM 1296 O O . PHE A 1 178 ? 91.092 137.740 83.275 1.00 36.55 178 PHE A O 1
ATOM 1304 N N . THR A 1 179 ? 91.342 138.898 85.185 1.00 39.66 179 THR A N 1
ATOM 1305 C CA . THR A 1 179 ? 90.891 140.162 84.619 1.00 39.66 179 THR A CA 1
ATOM 1306 C C . THR A 1 179 ? 92.027 141.136 84.338 1.00 39.66 179 THR A C 1
ATOM 1307 O O . THR A 1 179 ? 91.759 142.279 83.954 1.00 39.66 179 THR A O 1
ATOM 1311 N N . ALA A 1 180 ? 93.276 140.727 84.516 1.00 40.35 180 ALA A N 1
ATOM 1312 C CA . ALA A 1 180 ? 94.435 141.569 84.274 1.00 40.35 180 ALA A CA 1
ATOM 1313 C C . ALA A 1 180 ? 95.498 140.783 83.525 1.00 40.35 180 ALA A C 1
ATOM 1314 O O . ALA A 1 180 ? 95.537 139.550 83.598 1.00 40.35 180 ALA A O 1
ATOM 1316 N N . PRO A 1 181 ? 96.376 141.466 82.793 1.00 40.24 181 PRO A N 1
ATOM 1317 C CA . PRO A 1 181 ? 97.434 140.762 82.060 1.00 40.24 181 PRO A CA 1
ATOM 1318 C C . PRO A 1 181 ? 98.528 140.262 82.993 1.00 40.24 181 PRO A C 1
ATOM 1319 O O . PRO A 1 181 ? 98.584 140.590 84.179 1.00 40.24 181 PRO A O 1
ATOM 1323 N N . GLN A 1 182 ? 99.415 139.447 82.422 1.00 38.40 182 GLN A N 1
ATOM 1324 C CA . GLN A 1 182 ? 100.523 138.842 83.151 1.00 38.40 182 GLN A CA 1
ATOM 1325 C C . GLN A 1 182 ? 101.381 139.920 83.806 1.00 38.40 182 GLN A C 1
ATOM 1326 O O . GLN A 1 182 ? 102.070 140.669 83.103 1.00 38.40 182 GLN A O 1
ATOM 1332 N N . PRO A 1 183 ? 101.370 140.039 85.133 1.00 38.96 183 PRO A N 1
ATOM 1333 C CA . PRO A 1 183 ? 102.198 141.061 85.779 1.00 38.96 183 PRO A CA 1
ATOM 1334 C C . PRO A 1 183 ? 103.682 140.774 85.623 1.00 38.96 183 PRO A C 1
ATOM 1335 O O . PRO A 1 183 ? 104.114 139.624 85.526 1.00 38.96 183 PRO A O 1
ATOM 1339 N N . THR A 1 184 ? 104.464 141.850 85.600 1.00 39.37 184 THR A N 1
ATOM 1340 C CA . THR A 1 184 ? 105.919 141.779 85.620 1.00 39.37 184 THR A CA 1
ATOM 1341 C C . THR A 1 184 ? 106.405 142.682 86.743 1.00 39.37 184 THR A C 1
ATOM 1342 O O . THR A 1 184 ? 106.212 143.901 86.688 1.00 39.37 184 THR A O 1
ATOM 1346 N N . VAL A 1 185 ? 107.029 142.088 87.756 1.00 38.87 185 VAL A N 1
ATOM 1347 C CA . VAL A 1 185 ? 107.376 142.792 88.983 1.00 38.87 185 VAL A CA 1
ATOM 1348 C C . VAL A 1 185 ? 108.855 142.595 89.280 1.00 38.87 185 VAL A C 1
ATOM 1349 O O . VAL A 1 185 ? 109.383 141.484 89.158 1.00 38.87 185 VAL A O 1
ATOM 1353 N N . ALA A 1 186 ? 109.518 143.680 89.665 1.00 38.81 186 ALA A N 1
ATOM 1354 C CA . ALA A 1 186 ? 110.872 143.620 90.194 1.00 38.81 186 ALA A CA 1
ATOM 1355 C C . ALA A 1 186 ? 110.812 143.385 91.696 1.00 38.81 186 ALA A C 1
ATOM 1356 O O . ALA A 1 186 ? 109.978 143.973 92.395 1.00 38.81 186 ALA A O 1
ATOM 1358 N N . LEU A 1 187 ? 111.700 142.523 92.188 1.00 36.44 187 LEU A N 1
ATOM 1359 C CA . LEU A 1 187 ? 111.666 142.058 93.568 1.00 36.44 187 LEU A CA 1
ATOM 1360 C C . LEU A 1 187 ? 112.928 142.473 94.309 1.00 36.44 187 LEU A C 1
ATOM 1361 O O . LEU A 1 187 ? 114.039 142.389 93.771 1.00 36.44 187 LEU A O 1
ATOM 1366 N N . ARG A 1 188 ? 112.745 142.913 95.553 1.00 37.03 188 ARG A N 1
ATOM 1367 C CA . ARG A 1 188 ? 113.842 143.275 96.444 1.00 37.03 188 ARG A CA 1
ATOM 1368 C C . ARG A 1 188 ? 113.632 142.537 97.758 1.00 37.03 188 ARG A C 1
ATOM 1369 O O . ARG A 1 188 ? 112.686 142.833 98.494 1.00 37.03 188 ARG A O 1
ATOM 1377 N N . TYR A 1 189 ? 114.505 141.578 98.049 1.00 34.66 189 TYR A N 1
ATOM 1378 C CA . TYR A 1 189 ? 114.463 140.824 99.296 1.00 34.66 189 TYR A CA 1
ATOM 1379 C C . TYR A 1 189 ? 115.490 141.428 100.246 1.00 34.66 189 TYR A C 1
ATOM 1380 O O . TYR A 1 189 ? 116.697 141.337 100.004 1.00 34.66 189 TYR A O 1
ATOM 1389 N N . LYS A 1 190 ? 115.008 142.049 101.318 1.00 34.97 190 LYS A N 1
ATOM 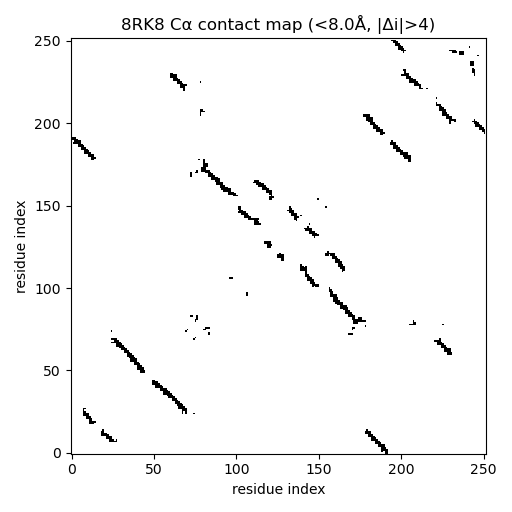1390 C CA . LYS A 1 190 ? 115.858 142.637 102.350 1.00 34.97 190 LYS A CA 1
ATOM 1391 C C . LYS A 1 190 ? 115.798 141.702 103.551 1.00 34.97 190 LYS A C 1
ATOM 1392 O O . LYS A 1 190 ? 114.766 141.610 104.223 1.00 34.97 190 LYS A O 1
ATOM 1398 N N . GLY A 1 191 ? 116.903 141.007 103.819 1.00 34.85 191 GLY A N 1
ATOM 1399 C CA . GLY A 1 191 ? 116.920 140.002 104.859 1.00 34.85 191 GLY A CA 1
ATOM 1400 C C . GLY A 1 191 ? 117.997 140.197 105.904 1.00 34.85 191 GLY A C 1
ATOM 1401 O O . GLY A 1 191 ? 118.999 140.883 105.679 1.00 34.85 191 GLY A O 1
ATOM 1402 N N . ILE A 1 192 ? 117.782 139.582 107.062 1.00 32.13 192 ILE A N 1
ATOM 1403 C CA . ILE A 1 192 ? 118.730 139.565 108.162 1.00 32.13 192 ILE A CA 1
ATOM 1404 C C . ILE A 1 192 ? 119.211 138.132 108.324 1.00 32.13 192 ILE A C 1
ATOM 1405 O O . ILE A 1 192 ? 118.396 137.200 108.388 1.00 32.13 192 ILE A O 1
ATOM 1410 N N . ASN A 1 193 ? 120.529 137.959 108.355 1.00 31.35 193 ASN A N 1
ATOM 1411 C CA . ASN A 1 193 ? 121.166 136.665 108.554 1.00 31.35 193 ASN A CA 1
ATOM 1412 C C . ASN A 1 193 ? 121.495 136.535 110.036 1.00 31.35 193 ASN A C 1
ATOM 1413 O O . ASN A 1 193 ? 122.371 137.240 110.549 1.00 31.35 193 ASN A O 1
ATOM 1418 N N . LEU A 1 194 ? 120.783 135.640 110.721 1.00 31.75 194 LEU A N 1
ATOM 1419 C CA . LEU A 1 194 ? 120.956 135.496 112.161 1.00 31.75 194 LEU A CA 1
ATOM 1420 C C . LEU A 1 194 ? 122.262 134.793 112.505 1.00 31.75 194 LEU A C 1
ATOM 1421 O O . LEU A 1 194 ? 122.789 134.975 113.608 1.00 31.75 194 LEU A O 1
ATOM 1426 N N . ALA A 1 195 ? 122.796 133.990 111.583 1.00 31.06 195 ALA A N 1
ATOM 1427 C CA . ALA A 1 195 ? 124.015 133.243 111.865 1.00 31.06 195 ALA A CA 1
ATOM 1428 C C . ALA A 1 195 ? 125.219 134.151 112.072 1.00 31.06 195 ALA A C 1
ATOM 1429 O O . ALA A 1 195 ? 126.223 133.707 112.638 1.00 31.06 195 ALA A O 1
ATOM 1431 N N . GLU A 1 196 ? 125.146 135.403 111.627 1.00 31.89 196 GLU A N 1
ATOM 1432 C CA . GLU A 1 196 ? 126.234 136.363 111.756 1.00 31.89 196 GLU A CA 1
ATOM 1433 C C . GLU A 1 196 ? 125.786 137.575 112.565 1.00 31.89 196 GLU A C 1
ATOM 1434 O O . GLU A 1 196 ? 126.045 138.724 112.202 1.00 31.89 196 GLU A O 1
ATOM 1440 N N . GLY A 1 197 ? 125.098 137.326 113.677 1.00 32.55 197 GLY A N 1
ATOM 1441 C CA . GLY A 1 197 ? 124.644 138.409 114.525 1.00 32.55 197 GLY A CA 1
ATOM 1442 C C . GLY A 1 197 ? 123.577 139.278 113.905 1.00 32.55 197 GLY A C 1
ATOM 1443 O O . GLY A 1 197 ? 123.360 140.400 114.367 1.00 32.55 197 GLY A O 1
ATOM 1444 N N . GLY A 1 198 ? 122.901 138.790 112.871 1.00 33.17 198 GLY A N 1
ATOM 1445 C CA . GLY A 1 198 ? 121.895 139.584 112.195 1.00 33.17 198 GLY A CA 1
ATOM 1446 C C . GLY A 1 198 ? 122.448 140.490 111.118 1.00 33.17 198 GLY A C 1
ATOM 1447 O O . GLY A 1 198 ? 122.053 141.660 111.035 1.00 33.17 198 GLY A O 1
ATOM 1448 N N . ALA A 1 199 ? 123.356 139.984 110.287 1.00 33.99 199 ALA A N 1
ATOM 1449 C CA . ALA A 1 199 ? 123.968 140.817 109.265 1.00 33.99 199 ALA A CA 1
ATOM 1450 C C . ALA A 1 199 ? 122.960 141.135 108.159 1.00 33.99 199 ALA A C 1
ATOM 1451 O O . ALA A 1 199 ? 122.026 140.368 107.922 1.00 33.99 199 ALA A O 1
ATOM 1453 N N . PRO A 1 200 ? 123.125 142.262 107.470 1.00 35.89 200 PRO A N 1
ATOM 1454 C CA . PRO A 1 200 ? 122.189 142.610 106.396 1.00 35.89 200 PRO A CA 1
ATOM 1455 C C . PRO A 1 200 ? 122.552 141.938 105.081 1.00 35.89 200 PRO A C 1
ATOM 1456 O O . PRO A 1 200 ? 123.726 141.816 104.725 1.00 35.89 200 PRO A O 1
ATOM 1460 N N . VAL A 1 201 ? 121.524 141.507 104.351 1.00 34.00 201 VAL A N 1
ATOM 1461 C CA . VAL A 1 201 ? 121.684 140.936 103.018 1.00 34.00 201 VAL A CA 1
ATOM 1462 C C . VAL A 1 201 ? 120.580 141.490 102.131 1.00 34.00 201 VAL A C 1
ATOM 1463 O O . VAL A 1 201 ? 119.440 141.661 102.576 1.00 34.00 201 VAL A O 1
ATOM 1467 N N . ILE A 1 202 ? 120.916 141.787 100.878 1.00 35.75 202 ILE A N 1
ATOM 1468 C CA . ILE A 1 202 ? 119.954 142.303 99.913 1.00 35.75 202 ILE A CA 1
ATOM 1469 C C . ILE A 1 202 ? 120.037 141.461 98.650 1.00 35.75 202 ILE A C 1
ATOM 1470 O O . ILE A 1 202 ? 121.132 141.138 98.182 1.00 35.75 202 ILE A O 1
ATOM 1475 N N . VAL A 1 203 ? 118.879 141.093 98.108 1.00 34.99 203 VAL A N 1
ATOM 1476 C CA . VAL A 1 203 ? 118.799 140.351 96.856 1.00 34.99 203 VAL A CA 1
ATOM 1477 C C . VAL A 1 203 ? 117.905 141.130 95.905 1.00 34.99 203 VAL A C 1
ATOM 1478 O O . VAL A 1 203 ? 116.766 141.463 96.249 1.00 34.99 203 VAL A O 1
ATOM 1482 N N . GLU A 1 204 ? 118.419 141.421 94.714 1.00 35.89 204 GLU A N 1
ATOM 1483 C CA . GLU A 1 204 ? 117.707 142.195 93.709 1.00 35.89 204 GLU A CA 1
ATOM 1484 C C . GLU A 1 204 ? 117.424 141.312 92.504 1.00 35.89 204 GLU A C 1
ATOM 1485 O O . GLU A 1 204 ? 118.349 140.713 91.942 1.00 35.89 204 GLU A O 1
ATOM 1491 N N . LEU A 1 205 ? 116.151 141.228 92.116 1.00 36.91 205 LEU A N 1
ATOM 1492 C CA . LEU A 1 205 ? 115.732 140.586 90.876 1.00 36.91 205 LEU A CA 1
ATOM 1493 C C . LEU A 1 205 ? 115.037 141.636 90.023 1.00 36.91 205 LEU A C 1
ATOM 1494 O O . LEU A 1 205 ? 114.002 142.181 90.425 1.00 36.91 205 LEU A O 1
ATOM 1499 N N . TYR A 1 206 ? 115.605 141.917 88.849 1.00 39.40 206 TYR A N 1
ATOM 1500 C CA . TYR A 1 206 ? 115.157 143.061 88.062 1.00 39.40 206 TYR A CA 1
ATOM 1501 C C . TYR A 1 206 ? 113.815 142.809 87.386 1.00 39.40 206 TYR A C 1
ATOM 1502 O O . TYR A 1 206 ? 112.953 143.694 87.372 1.00 39.40 206 TYR A O 1
ATOM 1511 N N . LYS A 1 207 ? 113.618 141.623 86.817 1.00 37.80 207 LYS A N 1
ATOM 1512 C CA . LYS A 1 207 ? 112.411 141.329 86.051 1.00 37.80 207 LYS A CA 1
ATOM 151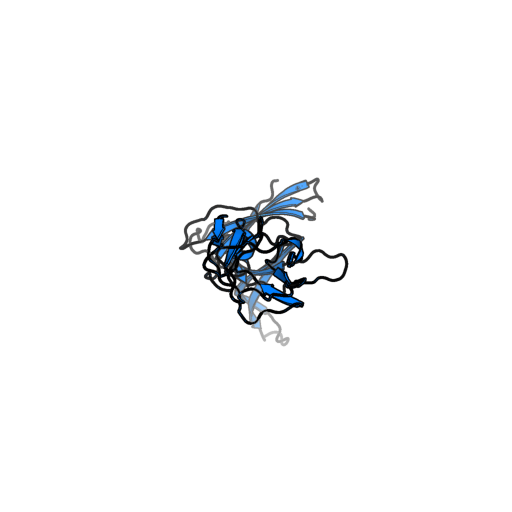3 C C . LYS A 1 207 ? 111.966 139.908 86.350 1.00 37.80 207 LYS A C 1
ATOM 1514 O O . LYS A 1 207 ? 112.732 138.961 86.149 1.00 37.80 207 LYS A O 1
ATOM 1520 N N . VAL A 1 208 ? 110.732 139.763 86.827 1.00 36.67 208 VAL A N 1
ATOM 1521 C CA . VAL A 1 208 ? 110.148 138.467 87.143 1.00 36.67 208 VAL A CA 1
ATOM 1522 C C . VAL A 1 208 ? 108.739 138.424 86.571 1.00 36.67 208 VAL A C 1
ATOM 1523 O O . VAL A 1 208 ? 107.970 139.377 86.734 1.00 36.67 208 VAL A O 1
ATOM 1527 N N . ALA A 1 209 ? 108.405 137.326 85.898 1.00 36.62 209 ALA A N 1
ATOM 1528 C CA . ALA A 1 209 ? 107.058 137.078 85.399 1.00 36.62 209 ALA A CA 1
ATOM 1529 C C . ALA A 1 209 ? 106.444 135.953 86.221 1.00 36.62 209 ALA A C 1
ATOM 1530 O O . ALA A 1 209 ? 106.979 134.841 86.251 1.00 36.62 209 ALA A O 1
ATOM 1532 N N . THR A 1 210 ? 105.318 136.238 86.869 1.00 36.92 210 THR A N 1
ATOM 1533 C CA . THR A 1 210 ? 104.741 135.346 87.866 1.00 36.92 210 THR A CA 1
ATOM 1534 C C . THR A 1 210 ? 103.780 134.342 87.237 1.00 36.92 210 THR A C 1
ATOM 1535 O O . THR A 1 210 ? 103.301 134.526 86.115 1.00 36.92 210 THR A O 1
ATOM 1539 N N . ASP A 1 211 ? 103.502 133.249 87.993 1.00 37.67 211 ASP A N 1
ATOM 1540 C CA . ASP A 1 211 ? 102.531 132.233 87.594 1.00 37.67 211 ASP A CA 1
ATOM 1541 C C . ASP A 1 211 ? 101.373 132.205 88.582 1.00 37.67 211 ASP A C 1
ATOM 1542 O O . ASP A 1 211 ? 101.614 132.219 89.797 1.00 37.67 211 ASP A O 1
ATOM 1547 N N . PRO A 1 212 ? 100.123 132.172 88.116 1.00 38.30 212 PRO A N 1
ATOM 1548 C CA . PRO A 1 212 ? 98.990 132.162 89.034 1.00 38.30 212 PRO A CA 1
ATOM 1549 C C . PRO A 1 212 ? 99.166 131.191 90.191 1.00 38.30 212 PRO A C 1
ATOM 1550 O O . PRO A 1 212 ? 99.927 130.224 90.129 1.00 38.30 212 PRO A O 1
ATOM 1554 N N . LEU A 1 213 ? 98.429 131.467 91.262 1.00 36.74 213 LEU A N 1
ATOM 1555 C CA . LEU A 1 213 ? 98.385 130.553 92.391 1.00 36.74 213 LEU A CA 1
ATOM 1556 C C . LEU A 1 213 ? 97.878 129.191 91.943 1.00 36.74 213 LEU A C 1
ATOM 1557 O O . LEU A 1 213 ? 96.942 129.089 91.146 1.00 36.74 213 LEU A O 1
ATOM 1562 N N . GLN A 1 214 ? 98.506 128.136 92.458 1.00 35.10 214 GLN A N 1
ATOM 1563 C CA . GLN A 1 214 ? 98.128 126.786 92.059 1.00 35.10 214 GLN A CA 1
ATOM 1564 C C . GLN A 1 214 ? 96.912 126.295 92.837 1.00 35.10 214 GLN A C 1
ATOM 1565 O O . GLN A 1 214 ? 95.955 125.784 92.245 1.00 35.10 214 GLN A O 1
ATOM 1571 N N . GLU A 1 215 ? 96.931 126.440 94.160 1.00 35.27 215 GLU A N 1
ATOM 1572 C CA . GLU A 1 215 ? 95.854 125.950 95.006 1.00 35.27 215 GLU A CA 1
ATOM 1573 C C . GLU A 1 215 ? 95.486 127.013 96.029 1.00 35.27 215 GLU A C 1
ATOM 1574 O O . GLU A 1 215 ? 96.337 127.801 96.449 1.00 35.27 215 GLU A O 1
ATOM 1580 N N . LEU A 1 216 ? 94.213 127.028 96.420 1.00 34.34 216 LEU A N 1
ATOM 1581 C CA . LEU A 1 216 ? 93.710 127.952 97.437 1.00 34.34 216 LEU A CA 1
ATOM 1582 C C . LEU A 1 216 ? 92.596 127.233 98.191 1.00 34.34 216 LEU A C 1
ATOM 1583 O O . LEU A 1 216 ? 91.464 127.153 97.707 1.00 34.34 216 LEU A O 1
ATOM 1588 N N . ALA A 1 217 ? 92.921 126.713 99.373 1.00 32.90 217 ALA A N 1
ATOM 1589 C CA . ALA A 1 217 ? 91.957 125.974 100.181 1.00 32.90 217 ALA A CA 1
ATOM 1590 C C . ALA A 1 217 ? 91.113 126.965 100.972 1.00 32.90 217 ALA A C 1
ATOM 1591 O O . ALA A 1 217 ? 91.585 127.553 101.950 1.00 32.90 217 ALA A O 1
ATOM 1593 N N . LEU A 1 218 ? 89.860 127.149 100.553 1.00 30.89 218 LEU A N 1
ATOM 1594 C CA . LEU A 1 218 ? 88.985 128.105 101.219 1.00 30.89 218 LEU A CA 1
ATOM 1595 C C . LEU A 1 218 ? 88.555 127.622 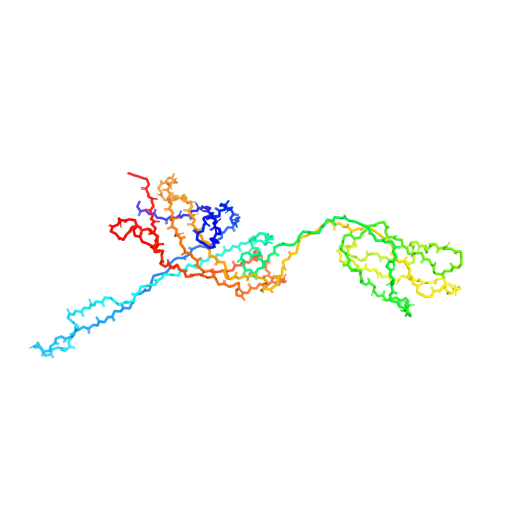102.597 1.00 30.89 218 LEU A C 1
ATOM 1596 O O . LEU A 1 218 ? 88.404 128.437 103.513 1.00 30.89 218 LEU A O 1
ATOM 1601 N N . ILE A 1 219 ? 88.355 126.317 102.764 1.00 30.22 219 ILE A N 1
ATOM 1602 C CA . ILE A 1 219 ? 88.008 125.720 104.049 1.00 30.22 219 ILE A CA 1
ATOM 1603 C C . ILE A 1 219 ? 89.184 124.857 104.479 1.00 30.22 219 ILE A C 1
ATOM 1604 O O . ILE A 1 219 ? 89.462 123.824 103.857 1.00 30.22 219 ILE A O 1
ATOM 1609 N N . SER A 1 220 ? 89.862 125.271 105.544 1.00 33.58 220 SER A N 1
ATOM 1610 C CA . SER A 1 220 ? 91.116 124.667 105.965 1.00 33.58 220 SER A CA 1
ATOM 1611 C C . SER A 1 220 ? 90.888 123.739 107.149 1.00 33.58 220 SER A C 1
ATOM 1612 O O . SER A 1 220 ? 89.995 123.970 107.971 1.00 33.58 220 SER A O 1
ATOM 1615 N N . ASP A 1 221 ? 91.697 122.686 107.223 1.00 35.14 221 ASP A N 1
ATOM 1616 C CA . ASP A 1 221 ? 91.679 121.743 108.330 1.00 35.14 221 ASP A CA 1
ATOM 1617 C C . ASP A 1 221 ? 93.057 121.692 108.974 1.00 35.14 221 ASP A C 1
ATOM 1618 O O . ASP A 1 221 ? 94.078 121.675 108.279 1.00 35.14 221 ASP A O 1
ATOM 1623 N N . GLY A 1 222 ? 93.080 121.670 110.298 1.00 36.92 222 GLY A N 1
ATOM 1624 C CA . GLY A 1 222 ? 94.310 121.653 111.056 1.00 36.92 222 GLY A CA 1
ATOM 1625 C C . GLY A 1 222 ? 94.612 122.995 111.691 1.00 36.92 222 GLY A C 1
ATOM 1626 O O . GLY A 1 222 ? 93.740 123.850 111.871 1.00 36.92 222 GLY A O 1
ATOM 1627 N N . ASN A 1 223 ? 95.888 123.176 112.038 1.00 38.88 223 ASN A N 1
ATOM 1628 C CA . ASN A 1 223 ? 96.365 124.396 112.680 1.00 38.88 223 ASN A CA 1
ATOM 1629 C C . ASN A 1 223 ? 97.342 125.167 111.797 1.00 38.88 223 ASN A C 1
ATOM 1630 O O . ASN A 1 223 ? 98.176 125.918 112.311 1.00 38.88 223 ASN A O 1
ATOM 1635 N N . THR A 1 224 ? 97.252 125.002 110.481 1.00 35.58 224 THR A N 1
ATOM 1636 C CA . THR A 1 224 ? 98.164 125.633 109.537 1.00 35.58 224 THR A CA 1
ATOM 1637 C C . THR A 1 224 ? 97.458 126.787 108.839 1.00 35.58 224 THR A C 1
ATOM 1638 O O . THR A 1 224 ? 96.346 126.621 108.327 1.00 35.58 224 THR A O 1
ATOM 1642 N N . VAL A 1 225 ? 98.108 127.951 108.820 1.00 32.62 225 VAL A N 1
ATOM 1643 C CA . VAL A 1 225 ? 97.545 129.113 108.145 1.00 32.62 225 VAL A CA 1
ATOM 1644 C C . VAL A 1 225 ? 97.545 128.877 106.641 1.00 32.62 225 VAL A C 1
ATOM 1645 O O . VAL A 1 225 ? 98.485 128.294 106.083 1.00 32.62 225 VAL A O 1
ATOM 1649 N N . ALA A 1 226 ? 96.483 129.328 105.976 1.00 32.98 226 ALA A N 1
ATOM 1650 C CA . ALA A 1 226 ? 96.369 129.142 104.535 1.00 32.98 226 ALA A CA 1
ATOM 1651 C C . ALA A 1 226 ? 97.560 129.767 103.822 1.00 32.98 226 ALA A C 1
ATOM 1652 O O . ALA A 1 226 ? 97.946 130.904 104.108 1.00 32.98 226 ALA A O 1
ATOM 1654 N N . GLY A 1 227 ? 98.137 129.021 102.891 1.00 36.17 227 GLY A N 1
ATOM 1655 C CA . GLY A 1 227 ? 99.316 129.462 102.159 1.00 36.17 227 GLY A CA 1
ATOM 1656 C C . GLY A 1 227 ? 99.014 129.642 100.685 1.00 36.17 227 GLY A C 1
ATOM 1657 O O . GLY A 1 227 ? 98.225 128.890 100.110 1.00 36.17 227 GLY A O 1
ATOM 1658 N N . MET A 1 228 ? 99.647 130.643 100.082 1.00 36.07 228 MET A N 1
ATOM 1659 C CA . MET A 1 228 ? 99.490 130.952 98.667 1.00 36.07 228 MET A CA 1
ATOM 1660 C C . MET A 1 228 ? 100.860 130.868 98.009 1.00 36.07 228 MET A C 1
ATOM 1661 O O . MET A 1 228 ? 101.730 131.704 98.274 1.00 36.07 228 MET A O 1
ATOM 1666 N N . GLN A 1 229 ? 101.055 129.858 97.166 1.00 33.54 229 GLN A N 1
ATOM 1667 C CA . GLN A 1 229 ? 102.338 129.599 96.528 1.00 33.54 229 GLN A CA 1
ATOM 1668 C C . GLN A 1 229 ? 102.311 130.121 95.099 1.00 33.54 229 GLN A C 1
ATOM 1669 O O . GLN A 1 229 ? 101.382 129.823 94.342 1.00 33.54 229 GLN A O 1
ATOM 1675 N N . ILE A 1 230 ? 103.330 130.896 94.736 1.00 34.63 230 ILE A N 1
ATOM 1676 C CA . ILE A 1 230 ? 103.435 131.513 93.421 1.00 34.63 230 ILE A CA 1
ATOM 1677 C C . ILE A 1 230 ? 104.801 131.180 92.841 1.00 34.63 230 ILE A C 1
ATOM 1678 O O . ILE A 1 230 ? 105.825 131.329 93.520 1.00 34.63 230 ILE A O 1
ATOM 1683 N N . SER A 1 231 ? 104.813 130.733 91.590 1.00 35.20 231 SER A N 1
ATOM 1684 C CA . SER A 1 231 ? 106.037 130.475 90.851 1.00 35.20 231 SER A CA 1
ATOM 1685 C C . SER A 1 231 ? 106.222 131.538 89.777 1.00 35.20 231 SER A C 1
ATOM 1686 O O . SER A 1 231 ? 105.253 132.076 89.236 1.00 35.20 231 SER A O 1
ATOM 1689 N N . GLY A 1 232 ? 107.480 131.841 89.477 1.00 34.05 232 GLY A N 1
ATOM 1690 C CA . GLY A 1 232 ? 107.783 132.837 88.472 1.00 34.05 232 GLY A CA 1
ATOM 1691 C C . GLY A 1 232 ? 109.122 132.614 87.805 1.00 34.05 232 GLY A C 1
ATOM 1692 O O . GLY A 1 232 ? 110.014 131.986 88.378 1.00 34.05 232 GLY A O 1
ATOM 1693 N N . GLY A 1 233 ? 109.267 133.121 86.585 1.00 33.57 233 GLY A N 1
ATOM 1694 C CA . GLY A 1 233 ? 110.523 133.048 85.861 1.00 33.57 233 GLY A CA 1
ATOM 1695 C C . GLY A 1 233 ? 111.203 134.404 85.843 1.00 33.57 233 GLY A C 1
ATOM 1696 O O . GLY A 1 233 ? 110.570 135.424 85.563 1.00 33.57 233 GLY A O 1
ATOM 1697 N N . ILE A 1 234 ? 112.496 134.403 86.151 1.00 36.01 234 ILE A N 1
ATOM 1698 C CA . ILE A 1 234 ? 113.293 135.624 86.140 1.00 36.01 234 ILE A CA 1
ATOM 1699 C C . ILE A 1 234 ? 113.767 135.859 84.710 1.00 36.01 234 ILE A C 1
ATOM 1700 O O . ILE A 1 234 ? 114.651 135.157 84.213 1.00 36.01 234 ILE A O 1
ATOM 1705 N N . LEU A 1 235 ? 113.176 136.849 84.052 1.00 36.79 235 LEU A N 1
ATOM 1706 C CA . LEU A 1 235 ? 113.465 137.155 82.661 1.00 36.79 235 LEU A CA 1
ATOM 1707 C C . LEU A 1 235 ? 114.758 137.953 82.541 1.00 36.79 235 LEU A C 1
ATOM 1708 O O . LEU A 1 235 ? 115.291 138.476 83.521 1.00 36.79 235 LEU A O 1
ATOM 1713 N N . LEU A 1 236 ? 115.259 138.039 81.311 1.00 40.28 236 LEU A N 1
ATOM 1714 C CA . LEU A 1 236 ? 116.494 138.760 81.034 1.00 40.28 236 LEU A CA 1
ATOM 1715 C C . LEU A 1 236 ? 116.179 140.221 80.733 1.00 40.28 236 LEU A C 1
ATOM 1716 O O . LEU A 1 236 ? 115.491 140.525 79.753 1.00 40.28 236 LEU A O 1
ATOM 1721 N N . ASP A 1 237 ? 116.682 141.122 81.574 1.00 41.52 237 ASP A N 1
ATOM 1722 C CA . ASP A 1 237 ? 116.491 142.547 81.344 1.00 41.52 237 ASP A CA 1
ATOM 1723 C C . ASP A 1 237 ? 117.487 143.046 80.305 1.00 41.52 237 ASP A C 1
ATOM 1724 O O . ASP A 1 237 ? 118.697 142.847 80.444 1.00 41.52 237 ASP A O 1
ATOM 1729 N N . THR A 1 238 ? 116.975 143.698 79.263 1.00 43.66 238 THR A N 1
ATOM 1730 C CA . THR A 1 238 ? 117.798 144.186 78.165 1.00 43.66 238 THR A CA 1
ATOM 1731 C C . THR A 1 238 ? 118.225 145.637 78.337 1.00 43.66 238 THR A C 1
ATOM 1732 O O . THR A 1 238 ? 118.916 146.170 77.463 1.00 43.66 238 THR A O 1
ATOM 1736 N N . SER A 1 239 ? 117.839 146.287 79.434 1.00 43.06 239 SER A N 1
ATOM 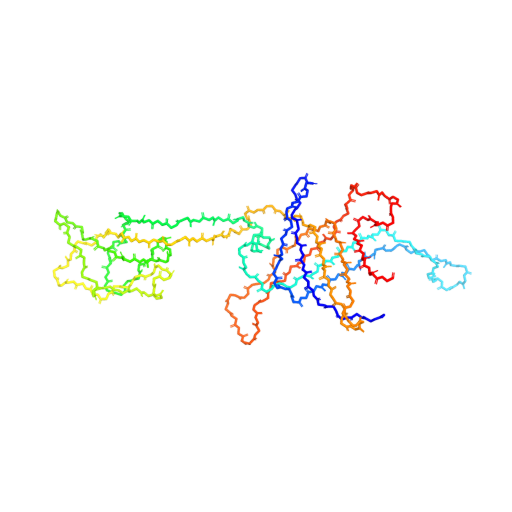1737 C CA . SER A 1 239 ? 118.178 147.690 79.641 1.00 43.06 239 SER A CA 1
ATOM 1738 C C . SER A 1 239 ? 119.499 147.878 80.370 1.00 43.06 239 SER A C 1
ATOM 1739 O O . SER A 1 239 ? 120.188 148.879 80.138 1.00 43.06 239 SER A O 1
ATOM 1742 N N . LYS A 1 240 ? 119.871 146.948 81.243 1.00 44.38 240 LYS A N 1
ATOM 1743 C CA . LYS A 1 240 ? 121.099 147.096 82.006 1.00 44.38 240 LYS A CA 1
ATOM 1744 C C . LYS A 1 240 ? 122.318 146.904 81.104 1.00 44.38 240 LYS A C 1
ATOM 1745 O O . LYS A 1 240 ? 122.239 146.219 80.080 1.00 44.38 240 LYS A O 1
ATOM 1751 N N . PRO A 1 241 ? 123.457 147.501 81.460 1.00 47.35 241 PRO A N 1
ATOM 1752 C CA . PRO A 1 241 ? 124.663 147.317 80.643 1.00 47.35 241 PRO A CA 1
ATOM 1753 C C . PRO A 1 241 ? 125.047 145.848 80.538 1.00 47.35 241 PRO A C 1
ATOM 1754 O O . PRO A 1 241 ? 124.938 145.086 81.500 1.00 47.35 241 PRO A O 1
ATOM 1758 N N . ASP A 1 242 ? 125.505 145.458 79.347 1.00 47.48 242 ASP A N 1
ATOM 1759 C CA . ASP A 1 242 ? 125.880 144.066 79.120 1.00 47.48 242 ASP A CA 1
ATOM 1760 C C . ASP A 1 242 ? 127.189 143.723 79.820 1.00 47.48 242 ASP A C 1
ATOM 1761 O O . ASP A 1 242 ? 127.322 142.641 80.403 1.00 47.48 242 ASP A O 1
ATOM 1766 N N . THR A 1 243 ? 128.167 144.628 79.774 1.00 49.52 243 THR A N 1
ATOM 1767 C CA . THR A 1 243 ? 129.478 144.366 80.353 1.00 49.52 243 THR A CA 1
ATOM 1768 C C . THR A 1 243 ? 129.537 144.635 81.851 1.00 49.52 243 THR A C 1
ATOM 1769 O O . THR A 1 243 ? 130.536 144.281 82.485 1.00 49.52 243 THR A O 1
ATOM 1773 N N . GLY A 1 244 ? 128.506 145.246 82.430 1.00 47.04 244 GLY A N 1
ATOM 1774 C CA . GLY A 1 244 ? 128.537 145.530 83.851 1.00 47.04 244 GLY A CA 1
ATOM 1775 C C . GLY A 1 244 ? 128.594 144.261 84.679 1.00 47.04 244 GLY A C 1
ATOM 1776 O O . GLY A 1 244 ? 128.056 143.218 84.303 1.00 47.04 244 GLY A O 1
ATOM 1777 N N . ASP A 1 245 ? 129.262 144.358 85.828 1.00 45.80 245 ASP A N 1
ATOM 1778 C CA . ASP A 1 245 ? 129.395 143.222 86.730 1.00 45.80 245 ASP A CA 1
ATOM 1779 C C . ASP A 1 245 ? 128.102 142.889 87.463 1.00 45.80 245 ASP A C 1
ATOM 1780 O O . ASP A 1 245 ? 128.033 141.840 88.113 1.00 45.80 245 ASP A O 1
ATOM 1785 N N . LEU A 1 246 ? 127.087 143.745 87.381 1.00 42.00 246 LEU A N 1
ATOM 1786 C CA . LEU A 1 246 ? 125.805 143.487 88.022 1.00 42.00 246 LEU A CA 1
ATOM 1787 C C . LEU A 1 246 ? 124.949 142.493 87.248 1.00 42.00 246 LEU A C 1
ATOM 1788 O O . LEU A 1 246 ? 123.910 142.063 87.759 1.00 42.00 246 LEU A O 1
ATOM 1793 N N . GLY A 1 247 ? 125.354 142.121 86.035 1.00 41.53 247 GLY A N 1
ATOM 1794 C CA . GLY A 1 247 ? 124.598 141.149 85.275 1.00 41.53 247 GLY A CA 1
ATOM 1795 C C . GLY A 1 247 ? 123.266 141.705 84.794 1.00 41.53 247 GLY A C 1
ATOM 1796 O O . GLY A 1 247 ? 123.012 142.912 84.805 1.00 41.53 247 GLY A O 1
ATOM 1797 N N . ARG A 1 248 ? 122.402 140.783 84.366 1.00 42.49 248 ARG A N 1
ATOM 1798 C CA . ARG A 1 248 ? 121.080 141.132 83.870 1.00 42.49 248 ARG A CA 1
ATOM 1799 C C . ARG A 1 248 ? 119.954 140.316 84.488 1.00 42.49 248 ARG A C 1
ATOM 1800 O O . ARG A 1 248 ? 118.786 140.627 84.230 1.00 42.49 248 ARG A O 1
ATOM 1808 N N . PHE A 1 249 ? 120.257 139.294 85.287 1.00 39.82 249 PHE A N 1
ATOM 1809 C CA . PHE A 1 249 ? 119.240 138.493 85.957 1.00 39.82 249 PHE A CA 1
ATOM 1810 C C . PHE A 1 249 ? 118.980 138.959 87.384 1.00 39.82 249 PHE A C 1
ATOM 1811 O O . PHE A 1 249 ? 117.835 139.250 87.743 1.00 39.82 249 PHE A O 1
ATOM 1819 N N . GLY A 1 250 ? 120.020 139.039 88.203 1.00 37.59 250 GLY A N 1
ATOM 1820 C CA . GLY A 1 250 ? 119.855 139.423 89.594 1.00 37.59 250 GLY A CA 1
ATOM 1821 C C . GLY A 1 250 ? 121.209 139.592 90.243 1.00 37.59 250 GLY A C 1
ATOM 1822 O O . GLY A 1 250 ? 122.248 139.238 89.675 1.00 37.59 250 GLY A O 1
ATOM 1823 N N . ARG A 1 251 ? 121.182 140.140 91.456 1.00 36.96 251 ARG A N 1
ATOM 1824 C CA . ARG A 1 251 ? 122.419 140.405 92.180 1.00 36.96 251 ARG A CA 1
ATOM 1825 C C . ARG A 1 251 ? 122.184 140.278 93.678 1.00 36.96 251 ARG A C 1
ATOM 1826 O O . ARG A 1 251 ? 121.048 140.324 94.159 1.00 36.96 251 ARG A O 1
ATOM 1834 N N . ILE A 1 252 ? 123.284 140.109 94.409 1.00 35.52 252 ILE A N 1
ATOM 1835 C CA . ILE A 1 252 ? 123.270 139.968 95.860 1.00 35.52 252 ILE A CA 1
ATOM 1836 C C . ILE A 1 252 ? 124.265 140.960 96.445 1.00 35.52 252 ILE A C 1
ATOM 1837 O O . ILE A 1 252 ? 125.406 141.049 95.979 1.00 35.52 252 ILE A O 1
ATOM 1842 N N . ILE A 1 253 ? 123.835 141.699 97.464 1.00 35.78 253 ILE A N 1
ATOM 1843 C CA . ILE A 1 253 ? 124.673 142.663 98.165 1.00 35.78 253 ILE A CA 1
ATOM 1844 C C . ILE A 1 253 ? 124.805 142.207 99.610 1.00 35.78 253 ILE A C 1
ATOM 1845 O O . ILE A 1 253 ? 123.796 142.002 100.301 1.00 35.78 253 ILE A O 1
ATOM 1850 N N . GLN A 1 254 ? 126.047 142.049 100.061 1.00 37.28 254 GLN A N 1
ATOM 1851 C CA . GLN A 1 254 ? 126.371 141.689 101.438 1.00 37.28 254 GLN A CA 1
ATOM 1852 C C . GLN A 1 254 ? 127.374 142.712 101.955 1.00 37.28 254 GLN A C 1
ATOM 1853 O O . GLN A 1 254 ? 128.441 142.896 101.360 1.00 37.28 254 GLN A O 1
ATOM 1859 N N . LEU A 1 255 ? 127.034 143.378 103.055 1.00 37.12 255 LEU A N 1
ATOM 1860 C CA . LEU A 1 255 ? 127.896 144.412 103.613 1.00 37.12 255 LEU A CA 1
ATOM 1861 C C . LEU A 1 255 ? 129.035 143.764 104.390 1.00 37.12 255 LEU A C 1
ATOM 1862 O O . LEU A 1 255 ? 128.798 142.958 105.296 1.00 37.12 255 LEU A O 1
ATOM 1867 N N . GLY A 1 256 ? 130.266 144.118 104.038 1.00 41.16 256 GLY A N 1
ATOM 1868 C CA . GLY A 1 256 ? 131.438 143.565 104.691 1.00 41.16 256 GLY A CA 1
ATOM 1869 C C . GLY A 1 256 ? 132.733 144.122 104.134 1.00 41.16 256 GLY A C 1
ATOM 1870 O O . GLY A 1 256 ? 132.758 144.703 103.048 1.00 41.16 256 GLY A O 1
#

Sequence (252 aa):
TYFYGQGEIDAAPIVNGVLGKWRWIQDVSAMSIQLAVEKVEHKESYSGQKALVRSFPIGKTATVNITLHSIGPDNLALTLYGKVVAKAAGSVTGEVLPADLVAGDVIRLANFGVSELVITDSASSPAPLDPQYYALRADGAYGEVQLLGLPTPAPTQPFKAAYEYAATKQVGMFTAPQPTVALRYKGINLAEGGAPVIVELYKVATDPLQELALISDGNTVAGMQISGGILLDTSKPDTGDLGRFGRIIQLG

Radius of gyration: 29.26 Å; Cα contacts (8 Å, |Δi|>4): 541; chains: 1; bounding box: 96×49×43 Å

Nearest PDB structures (foldseek):
  8rk3-assembly1_q  TM=1.003E+00  e=1.627E-46  Pseudomonas phage JBD30
  8vjh-assembly1_K  TM=7.179E-01  e=3.605E-12  Chivirus chi
  8vhx-assembly1_H  TM=7.039E-01  e=7.245E-12  Chivirus chi
  8xkn-assembly1_C  TM=5.181E-01  e=8.005E-12  Bacillus halotolerans
  6rap-assembly1_A  TM=5.412E-01  e=6.309E-02  Serratia entomophila

B-factor: mean 57.36, std 26.23, range [27.47, 111.17]

InterPro domains:
  IPR016893 Protein of unknown function UCP028589 [PIRSF028589] (1-255)

Organism: NCBI:txid1223260

Secondary structure (DSSP, 8-state):
----EEEEEEEEEEETTEE---EE---EEEEEEEEEEEEEEEE--SSSS--EEEEEEEEEEEEEEEEE----HHHHHHHTT--EEEE--EEEEEEEPPSS--TT-EEEPSSSS-EEEEEEE-SSS--BPPGGGEEEEGGGSS-EEEE----SS---S-EEEEEEE--EEEE-SS-S---EEEEEEEEEEGGGTSEEEEEEEEEEEEE--S---SS--SS----EEEEEEEPPPSSS-SSSTT-SSEEEEE--